Protein AF-A0A5P9GSJ2-F1 (afdb_monomer)

Sequence (266 aa):
MTASERFFAILQRVTLVLFLITPLALLWWIGQSIAGNFARQALIEEKDFGSLREKLDEDFAGKEIRTLSGNVLVYEFSKNQDLDDLNYDQVSDVTLVHSKTGNQRKISGDERKVIWFQTVKSNRPEEPDTADENESVDPPAFAYVARLATRDMYKKGVSDLVVGNLETLAQRQIAEGVPFVDSVGEGPEKGQVALVYWDSPDSARFALVSSDTLEILRTEQVELPAASSFLLDLQLDQTIDRDEAIEKAVQAAARRPKPKPRPDSH

Radius of gyration: 30.36 Å; Cα contacts (8 Å, |Δi|>4): 392; chains: 1; bounding box: 65×84×84 Å

Foldseek 3Di:
DDPVVVVVVVVVVVVVVCVVVVVVVVCVVVVCVVVVVVVVVCCVVPDDPADDDDDDDDQWQQDWAAAPQGIKTKTWRADDDRLVPPDVVRATFIKIAGPVPRDIDTPDDPQKGWSDKDFAFDPDDDDPPDDDVPDPPGGGTFKMKTWIDHPVLVVVQFTWIKIATNNVRDMDTPDGRWNDWDDWYADPDPQKIWTWTANDPQWIKIWIAHRVVRDTPDIDIDDDPDPPCVVVVVVVVVVVVVVVVVVVVVVVVVPDDDDDDDPDDD

Secondary structure (DSSP, 8-state):
--HHHHHHHHHHHHHHHHHHHHHHHHHHHHHHHHHHHHHHHHHHHS--TT--------S-EEEEEEETTEEEEEEE------GGG--GGGPPPEEEEETTT--EEES-BTTBEEEEEEEEE-SSPPP-SS--TT---PPPEEEEEEEEE-HHHHHTT-EEEEEEETTT--EEEEEEEESEEEEEEE-SSTTEEEEEEEEETTEEEEEEEETTT--EEEEEEE-PPP--HHHHHHHHHHHHHHHHHHHHHHHHHHTSPPPPPPPP--

Solvent-accessible surface area (backbone atoms only — not comparable to full-atom values): 15472 Å² total; per-residue (Å²): 136,54,76,66,58,54,48,53,56,48,50,55,51,51,51,52,51,47,64,60,47,52,58,53,53,46,50,50,52,50,49,51,50,49,51,51,47,49,49,51,50,53,50,67,75,74,50,74,93,75,90,81,78,83,88,79,92,71,83,70,46,71,47,76,41,55,28,92,83,44,44,28,38,34,40,43,52,54,66,93,65,57,82,93,65,64,46,72,92,53,54,21,56,39,33,40,31,31,67,80,78,68,50,71,38,65,77,39,54,94,81,23,30,44,81,43,78,47,75,30,42,48,90,61,80,72,78,76,92,62,95,58,100,82,65,85,73,74,49,41,29,53,28,35,43,36,31,34,24,36,71,69,34,50,78,70,53,22,20,30,35,32,40,29,17,58,79,80,58,47,72,37,78,77,47,70,59,28,57,45,74,81,48,78,37,58,37,97,51,90,63,25,38,27,35,33,33,24,71,46,101,90,38,39,34,37,38,33,29,33,39,88,79,57,44,76,77,44,75,46,76,51,84,70,78,71,81,54,67,65,60,59,50,54,52,49,52,56,52,53,56,50,53,53,51,50,52,52,50,52,57,57,59,73,68,57,78,79,80,76,79,77,81,82,88,124

Mean predicted aligned error: 18.26 Å

Nearest PDB structures (foldseek):
  2gop-assembly1_B  TM=6.147E-01  e=3.525E-05  Pyrococcus furiosus
  6rte-assembly1_A  TM=4.856E-01  e=6.967E-03  Pseudomonas aeruginosa
  4nlm-assembly1_A  TM=6.240E-01  e=2.014E-01  Listeria monocytogenes EGD-e
  7ona-assembly1_A  TM=3.875E-01  e=2.379E-02  synthetic construct
  7cqy-assembly1_A  TM=3.175E-01  e=4.516E-02  Acidithiobacillus ferrooxidans

Structure (mmCIF, N/CA/C/O backbone):
data_AF-A0A5P9GSJ2-F1
#
_entry.id   AF-A0A5P9GSJ2-F1
#
loop_
_atom_site.group_PDB
_atom_site.id
_atom_site.type_symbol
_atom_site.label_atom_id
_atom_site.label_alt_id
_atom_site.label_comp_id
_atom_site.label_asym_id
_atom_site.label_entity_id
_atom_site.label_seq_id
_atom_site.pdbx_PDB_ins_code
_atom_site.Cartn_x
_atom_site.Cartn_y
_atom_site.Cartn_z
_atom_site.occupancy
_atom_site.B_iso_or_equiv
_atom_site.auth_seq_id
_atom_site.auth_comp_id
_atom_site.auth_asym_id
_atom_site.auth_atom_id
_atom_site.pdbx_PDB_model_num
ATOM 1 N N . MET A 1 1 ? 25.464 68.915 -37.738 1.00 53.91 1 MET A N 1
ATOM 2 C CA . MET A 1 1 ? 24.803 67.777 -37.078 1.00 53.91 1 MET A CA 1
ATOM 3 C C . MET A 1 1 ? 24.839 68.015 -35.578 1.00 53.91 1 MET A C 1
ATOM 5 O O . MET A 1 1 ? 25.926 68.007 -35.003 1.00 53.91 1 MET A O 1
ATOM 9 N N . THR A 1 2 ? 23.707 68.369 -34.980 1.00 66.69 2 THR A N 1
ATOM 10 C CA . THR A 1 2 ? 23.614 68.752 -33.558 1.00 66.69 2 THR A CA 1
ATOM 11 C C . THR A 1 2 ? 23.647 67.512 -32.653 1.00 66.69 2 THR A C 1
ATOM 13 O O . THR A 1 2 ? 23.435 66.385 -33.105 1.00 66.69 2 THR A O 1
ATOM 16 N N . ALA A 1 3 ? 23.969 67.684 -31.366 1.00 66.12 3 ALA A N 1
ATOM 17 C CA . ALA A 1 3 ? 24.070 66.569 -30.415 1.00 66.12 3 ALA A CA 1
ATOM 18 C C . ALA A 1 3 ? 22.756 65.766 -30.295 1.00 66.12 3 ALA A C 1
ATOM 20 O O . ALA A 1 3 ? 22.792 64.549 -30.123 1.00 66.12 3 ALA A O 1
ATOM 21 N N . SER A 1 4 ? 21.609 66.429 -30.477 1.00 64.69 4 SER A N 1
ATOM 22 C CA . SER A 1 4 ? 20.285 65.805 -30.514 1.00 64.69 4 SER A CA 1
ATOM 23 C C . SER A 1 4 ? 20.089 64.903 -31.739 1.00 64.69 4 SER A C 1
ATOM 25 O O . SER A 1 4 ? 19.615 63.782 -31.591 1.00 64.69 4 SER A O 1
ATOM 27 N N . GLU A 1 5 ? 20.523 65.313 -32.935 1.00 64.44 5 GLU A N 1
ATOM 28 C CA . GLU A 1 5 ? 20.436 64.487 -34.154 1.00 64.44 5 GLU A CA 1
ATOM 29 C C . GLU A 1 5 ? 21.281 63.211 -34.054 1.00 64.44 5 GLU A C 1
ATOM 31 O O . GLU A 1 5 ? 20.873 62.146 -34.519 1.00 64.44 5 GLU A O 1
ATOM 36 N N . ARG A 1 6 ? 22.447 63.291 -33.400 1.00 68.25 6 ARG A N 1
ATOM 37 C CA . ARG A 1 6 ? 23.290 62.116 -33.133 1.00 68.25 6 ARG A CA 1
ATOM 38 C C . ARG A 1 6 ? 22.638 61.166 -32.129 1.00 68.25 6 ARG A C 1
ATOM 40 O O . ARG A 1 6 ? 22.717 59.956 -32.318 1.00 68.25 6 ARG A O 1
ATOM 47 N N . PHE A 1 7 ? 21.969 61.698 -31.107 1.00 72.62 7 PHE A N 1
ATOM 48 C CA . PHE A 1 7 ? 21.238 60.900 -30.123 1.00 72.62 7 PHE A CA 1
ATOM 49 C C . PHE A 1 7 ? 20.069 60.139 -30.761 1.00 72.62 7 PHE A C 1
ATOM 51 O O . PHE A 1 7 ? 19.973 58.927 -30.586 1.00 72.62 7 PHE A O 1
ATOM 58 N N . PHE A 1 8 ? 19.244 60.802 -31.580 1.00 72.75 8 PHE A N 1
ATOM 59 C CA . PHE A 1 8 ? 18.145 60.137 -32.290 1.00 72.75 8 PHE A CA 1
ATOM 60 C C . PHE A 1 8 ? 18.641 59.107 -33.311 1.00 72.75 8 PHE A C 1
ATOM 62 O O . PHE A 1 8 ? 18.072 58.021 -33.401 1.00 72.75 8 PHE A O 1
ATOM 69 N N . ALA A 1 9 ? 19.741 59.386 -34.017 1.00 69.12 9 ALA A N 1
ATOM 70 C CA . ALA A 1 9 ? 20.335 58.430 -34.950 1.00 69.12 9 ALA A CA 1
ATOM 71 C C . ALA A 1 9 ? 20.892 57.175 -34.248 1.00 69.12 9 ALA A C 1
ATOM 73 O O . ALA A 1 9 ? 20.806 56.073 -34.792 1.00 69.12 9 ALA A O 1
ATOM 74 N N . ILE A 1 10 ? 21.452 57.317 -33.042 1.00 75.75 10 ILE A N 1
ATOM 75 C CA . ILE A 1 10 ? 21.918 56.181 -32.232 1.00 75.75 10 ILE A CA 1
ATOM 76 C C . ILE A 1 10 ? 20.725 55.412 -31.661 1.00 75.75 10 ILE A C 1
ATOM 78 O O . ILE A 1 10 ? 20.693 54.188 -31.765 1.00 75.75 10 ILE A O 1
ATOM 82 N N . LEU A 1 11 ? 19.720 56.115 -31.131 1.00 79.06 11 LEU A N 1
ATOM 83 C CA . LEU A 1 11 ? 18.514 55.501 -30.578 1.00 79.06 11 LEU A CA 1
ATOM 84 C C . LEU A 1 11 ? 17.785 54.672 -31.641 1.00 79.06 11 LEU A C 1
ATOM 86 O O . LEU A 1 11 ? 17.476 53.513 -31.401 1.00 79.06 11 LEU A O 1
ATOM 90 N N . GLN A 1 12 ? 17.627 55.208 -32.853 1.00 79.44 12 GLN A N 1
ATOM 91 C CA . GLN A 1 12 ? 16.994 54.500 -33.966 1.00 79.44 12 GLN A CA 1
ATOM 92 C C . GLN A 1 12 ? 17.760 53.229 -34.367 1.00 79.44 12 GLN A C 1
ATOM 94 O O . GLN A 1 12 ? 17.142 52.212 -34.676 1.00 79.44 12 GLN A O 1
ATOM 99 N N . ARG A 1 13 ? 19.101 53.246 -34.320 1.00 77.19 13 ARG A N 1
ATOM 100 C CA . ARG A 1 13 ? 19.927 52.055 -34.587 1.00 77.19 13 ARG A CA 1
ATOM 101 C C . ARG A 1 13 ? 19.791 51.005 -33.488 1.00 77.19 13 ARG A C 1
ATOM 103 O O . ARG A 1 13 ? 19.677 49.827 -33.804 1.00 77.19 13 ARG A O 1
ATOM 110 N N . VAL A 1 14 ? 19.760 51.416 -32.221 1.00 79.75 14 VAL A N 1
ATOM 111 C CA . VAL A 1 14 ? 19.564 50.500 -31.085 1.00 79.75 14 VAL A CA 1
ATOM 112 C C . VAL A 1 14 ? 18.166 49.886 -31.118 1.00 79.75 14 VAL A C 1
ATOM 114 O O . VAL A 1 14 ? 18.032 48.675 -30.962 1.00 79.75 14 VAL A O 1
ATOM 117 N N . THR A 1 15 ? 17.131 5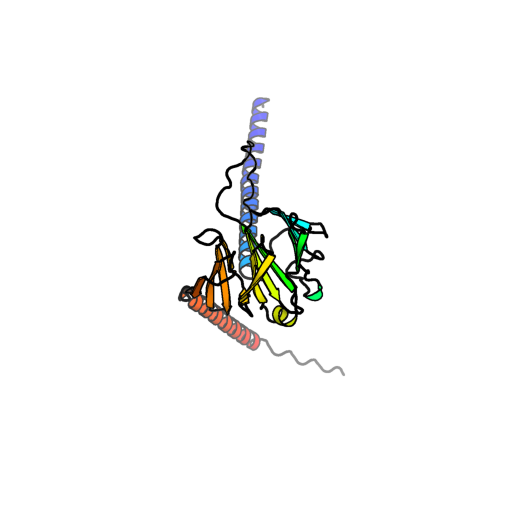0.683 -31.395 1.00 78.44 15 THR A N 1
ATOM 118 C CA . THR A 1 15 ? 15.758 50.183 -31.534 1.00 78.44 15 THR A CA 1
ATOM 119 C C . THR A 1 15 ? 15.643 49.194 -32.689 1.00 78.44 15 THR A C 1
ATOM 121 O O . THR A 1 15 ? 15.015 48.158 -32.519 1.00 78.44 15 THR A O 1
ATOM 124 N N . LEU A 1 16 ? 16.294 49.454 -33.828 1.00 78.38 16 LEU A N 1
ATOM 125 C CA . LEU A 1 16 ? 16.294 48.537 -34.971 1.00 78.38 16 LEU A CA 1
ATOM 126 C C . LEU A 1 16 ? 17.003 47.210 -34.654 1.00 78.38 16 LEU A C 1
ATOM 128 O O . LEU A 1 16 ? 16.514 46.148 -35.028 1.00 78.38 16 LEU A O 1
ATOM 132 N N . VAL A 1 17 ? 18.119 47.258 -33.921 1.00 80.25 17 VAL A N 1
ATOM 133 C CA . VAL A 1 17 ? 18.834 46.056 -33.463 1.00 80.25 17 VAL A CA 1
ATOM 134 C C . VAL A 1 17 ? 17.984 45.255 -32.474 1.00 80.25 17 VAL A C 1
ATOM 136 O O . VAL A 1 17 ? 17.868 44.042 -32.623 1.00 80.25 17 VAL A O 1
ATOM 139 N N . LEU A 1 18 ? 17.329 45.914 -31.514 1.00 77.75 18 LEU A N 1
ATOM 140 C CA . LEU A 1 18 ? 16.410 45.247 -30.589 1.00 77.75 18 LEU A CA 1
ATOM 141 C C . LEU A 1 18 ? 15.241 44.603 -31.339 1.00 77.75 18 LEU A C 1
ATOM 143 O O . LEU A 1 18 ? 14.960 43.433 -31.113 1.00 77.75 18 LEU A O 1
ATOM 147 N N . PHE A 1 19 ? 14.641 45.309 -32.301 1.00 79.50 19 PHE A N 1
ATOM 148 C CA . PHE A 1 19 ? 13.530 44.791 -33.105 1.00 79.50 19 PHE A CA 1
ATOM 149 C C . PHE A 1 19 ? 13.907 43.563 -33.946 1.00 79.50 19 PHE A C 1
ATOM 151 O O . PHE A 1 19 ? 13.039 42.756 -34.259 1.00 79.50 19 PHE A O 1
ATOM 158 N N . LEU A 1 20 ? 15.186 43.404 -34.304 1.00 77.00 20 LEU A N 1
ATOM 159 C CA . LEU A 1 20 ? 15.697 42.223 -35.006 1.00 77.00 20 LEU A CA 1
ATOM 160 C C . LEU A 1 20 ? 16.014 41.059 -34.056 1.00 77.00 20 LEU A C 1
ATOM 162 O O . LEU A 1 20 ? 15.823 39.901 -34.423 1.00 77.00 20 LEU A O 1
ATOM 166 N N . ILE A 1 21 ? 16.469 41.344 -32.833 1.00 80.94 21 ILE A N 1
ATOM 167 C CA . ILE A 1 21 ? 16.829 40.314 -31.846 1.00 80.94 21 ILE A CA 1
ATOM 168 C C . ILE A 1 21 ? 15.585 39.755 -31.144 1.00 80.94 21 ILE A C 1
ATOM 170 O O . ILE A 1 21 ? 15.524 38.555 -30.885 1.00 80.94 21 ILE A O 1
ATOM 174 N N . THR A 1 22 ? 14.570 40.582 -30.872 1.00 78.81 22 THR A N 1
ATOM 175 C CA . THR A 1 22 ? 13.325 40.155 -30.212 1.00 78.81 22 THR A CA 1
ATOM 176 C C . THR A 1 22 ? 12.620 38.985 -30.916 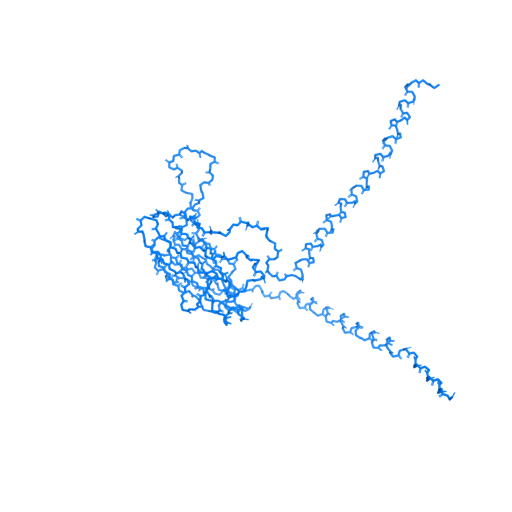1.00 78.81 22 THR A C 1
ATOM 178 O O . THR A 1 22 ? 12.314 38.013 -30.228 1.00 78.81 22 THR A O 1
ATOM 181 N N . PRO A 1 23 ? 12.384 38.984 -32.245 1.00 76.31 23 PRO A N 1
ATOM 182 C CA . PRO A 1 23 ? 11.755 37.847 -32.914 1.00 76.31 23 PRO A CA 1
ATOM 183 C C . PRO A 1 23 ? 12.657 36.610 -32.935 1.00 76.31 23 PRO A C 1
ATOM 185 O O . PRO A 1 23 ? 12.145 35.500 -32.864 1.00 76.31 23 PRO A O 1
ATOM 188 N N . LEU A 1 24 ? 13.985 36.775 -32.967 1.00 79.38 24 LEU A N 1
ATOM 189 C CA . LEU A 1 24 ? 14.927 35.654 -32.873 1.00 79.38 24 LEU A CA 1
ATOM 190 C C . LEU A 1 24 ? 14.883 34.995 -31.488 1.00 79.38 24 LEU A C 1
ATOM 192 O O . LEU A 1 24 ? 14.849 33.772 -31.387 1.00 79.38 24 LEU A O 1
ATOM 196 N N . ALA A 1 25 ? 14.834 35.802 -30.427 1.00 77.19 25 ALA A N 1
ATOM 197 C CA . ALA A 1 25 ? 14.673 35.323 -29.058 1.00 77.19 25 ALA A CA 1
ATOM 198 C C . ALA A 1 25 ? 13.297 34.672 -28.848 1.00 77.19 25 ALA A C 1
ATOM 200 O O . ALA A 1 25 ? 13.203 33.640 -28.188 1.00 77.19 25 ALA A O 1
ATOM 201 N N . LEU A 1 26 ? 12.242 35.225 -29.457 1.00 80.12 26 LEU A N 1
ATOM 202 C CA . LEU A 1 26 ? 10.902 34.642 -29.423 1.00 80.12 26 LEU A CA 1
ATOM 203 C C . LEU A 1 26 ? 10.858 33.297 -30.162 1.00 80.12 26 LEU A C 1
ATOM 205 O O . LEU A 1 26 ? 10.304 32.338 -29.639 1.00 80.12 26 LEU A O 1
ATOM 209 N N . LEU A 1 27 ? 11.482 33.194 -31.340 1.00 79.62 27 LEU A N 1
ATOM 210 C CA . LEU A 1 27 ? 11.594 31.943 -32.097 1.00 79.62 27 LEU A CA 1
ATOM 211 C C . LEU A 1 27 ? 12.439 30.900 -31.365 1.00 79.62 27 LEU A C 1
ATOM 213 O O . LEU A 1 27 ? 12.084 29.726 -31.382 1.00 79.62 27 LEU A O 1
ATOM 217 N N . TRP A 1 28 ? 13.513 31.310 -30.686 1.00 79.12 28 TRP A N 1
ATOM 218 C CA . TRP A 1 28 ? 14.279 30.423 -29.810 1.00 79.12 28 TRP A CA 1
ATOM 219 C C . TRP A 1 28 ? 13.404 29.921 -28.658 1.00 79.12 28 TRP A C 1
ATOM 221 O O . TRP A 1 28 ? 13.354 28.719 -28.408 1.00 79.12 28 TRP A O 1
ATOM 231 N N . TRP A 1 29 ? 12.685 30.813 -27.971 1.00 74.81 29 TRP A N 1
ATOM 232 C CA . TRP A 1 29 ? 11.829 30.455 -26.838 1.00 74.81 29 TRP A CA 1
ATOM 233 C C . TRP A 1 29 ? 10.679 29.527 -27.253 1.00 74.81 29 TRP A C 1
ATOM 235 O O . TRP A 1 29 ? 10.456 28.496 -26.621 1.00 74.81 29 TRP A O 1
ATOM 245 N N . ILE A 1 30 ? 10.016 29.829 -28.372 1.00 71.44 30 ILE A N 1
ATOM 246 C CA . ILE A 1 30 ? 8.989 28.970 -28.973 1.00 71.44 30 ILE A CA 1
ATOM 247 C C . ILE A 1 30 ? 9.609 27.639 -29.416 1.00 71.44 30 ILE A C 1
ATOM 249 O O . ILE A 1 30 ? 9.041 26.591 -29.137 1.00 71.44 30 ILE A O 1
ATOM 253 N N . GLY A 1 31 ? 10.794 27.651 -30.029 1.00 68.81 31 GLY A N 1
ATOM 254 C CA . GLY A 1 31 ? 11.523 26.447 -30.426 1.00 68.81 31 GLY A CA 1
ATOM 255 C C . GLY A 1 31 ? 11.882 25.547 -29.243 1.00 68.81 31 GLY A C 1
ATOM 256 O O . GLY A 1 31 ? 11.715 24.337 -29.338 1.00 68.81 31 GLY A O 1
ATOM 257 N N . GLN A 1 32 ? 12.292 26.112 -28.103 1.00 66.19 32 GLN A N 1
ATOM 258 C CA . GLN A 1 32 ? 12.525 25.343 -26.877 1.00 66.19 32 GLN A CA 1
ATOM 259 C C . GLN A 1 32 ? 11.235 24.864 -26.215 1.00 66.19 32 GLN A C 1
ATOM 261 O O . GLN A 1 32 ? 11.217 23.768 -25.665 1.00 66.19 32 GLN A O 1
ATOM 266 N N . SER A 1 33 ? 10.147 25.629 -26.292 1.00 58.91 33 SER A N 1
ATOM 267 C CA . SER A 1 33 ? 8.847 25.197 -25.773 1.00 58.91 33 SER A CA 1
ATOM 268 C C . SER A 1 33 ? 8.251 24.067 -26.620 1.00 58.91 33 SER A C 1
ATOM 270 O O . SER A 1 33 ? 7.770 23.075 -26.080 1.00 58.91 33 SER A O 1
ATOM 272 N N . ILE A 1 34 ? 8.374 24.155 -27.946 1.00 56.28 34 ILE A N 1
ATOM 273 C CA . ILE A 1 34 ? 7.954 23.123 -28.896 1.00 56.28 34 ILE A CA 1
ATOM 274 C C . ILE A 1 34 ? 8.857 21.891 -28.777 1.00 56.28 34 ILE A C 1
ATOM 276 O O . ILE A 1 34 ? 8.337 20.796 -28.627 1.00 56.28 34 ILE A O 1
ATOM 280 N N . ALA A 1 35 ? 10.185 22.036 -28.743 1.00 54.75 35 ALA A N 1
ATOM 281 C CA . ALA A 1 35 ? 11.098 20.912 -28.515 1.00 54.75 35 ALA A CA 1
ATOM 282 C C . ALA A 1 35 ? 10.918 20.287 -27.123 1.00 54.75 35 ALA A C 1
ATOM 284 O O . ALA A 1 35 ? 11.029 19.077 -26.990 1.00 54.75 35 ALA A O 1
ATOM 285 N N . GLY A 1 36 ? 10.587 21.074 -26.096 1.00 49.75 36 GLY A N 1
ATOM 286 C CA . GLY A 1 36 ? 10.241 20.577 -24.764 1.00 49.75 36 GLY A CA 1
ATOM 287 C C . GLY A 1 36 ? 8.908 19.829 -24.737 1.00 49.75 36 GLY A C 1
ATOM 288 O O . GLY A 1 36 ? 8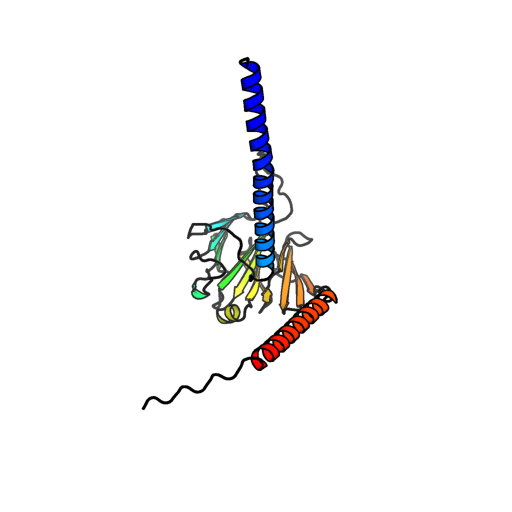.795 18.821 -24.049 1.00 49.75 36 GLY A O 1
ATOM 289 N N . ASN A 1 37 ? 7.921 20.267 -25.520 1.00 45.25 37 ASN A N 1
ATOM 290 C CA . ASN A 1 37 ? 6.623 19.601 -25.638 1.00 45.25 37 ASN A CA 1
ATOM 291 C C . ASN A 1 37 ? 6.670 18.364 -26.547 1.00 45.25 37 ASN A C 1
ATOM 293 O O . ASN A 1 37 ? 6.031 17.376 -26.214 1.00 45.25 37 ASN A O 1
ATOM 297 N N . PHE A 1 38 ? 7.474 18.363 -27.615 1.00 48.59 38 PHE A N 1
ATOM 298 C CA . PHE A 1 38 ? 7.750 17.176 -28.432 1.00 48.59 38 PHE A CA 1
ATOM 299 C C . PHE A 1 38 ? 8.677 16.194 -27.720 1.00 48.59 38 PHE A C 1
ATOM 301 O O . PHE A 1 38 ? 8.465 14.997 -27.832 1.00 48.59 38 PHE A O 1
ATOM 308 N N . ALA A 1 39 ? 9.648 16.658 -26.926 1.00 45.00 39 ALA A N 1
ATOM 309 C CA . ALA A 1 39 ? 10.389 15.785 -26.023 1.00 45.00 39 ALA A CA 1
ATOM 310 C C . ALA A 1 39 ? 9.444 15.177 -24.985 1.00 45.00 39 ALA A C 1
ATOM 312 O O . ALA A 1 39 ? 9.533 13.985 -24.750 1.00 45.00 39 ALA A O 1
ATOM 313 N N . ARG A 1 40 ? 8.497 15.947 -24.422 1.00 39.72 40 ARG A N 1
ATOM 314 C CA . ARG A 1 40 ? 7.453 15.426 -23.520 1.00 39.72 40 ARG A CA 1
ATOM 315 C C . ARG A 1 40 ? 6.484 14.465 -24.214 1.00 39.72 40 ARG A C 1
ATOM 317 O O . ARG A 1 40 ? 6.131 13.478 -23.595 1.00 39.72 40 ARG A O 1
ATOM 324 N N . GLN A 1 41 ? 6.089 14.703 -25.464 1.00 36.28 41 GLN A N 1
ATOM 325 C CA . GLN A 1 41 ? 5.210 13.798 -26.220 1.00 36.28 41 GLN A CA 1
ATOM 326 C C . GLN A 1 41 ? 5.936 12.528 -26.685 1.00 36.28 41 GLN A C 1
ATOM 328 O O . GLN A 1 41 ? 5.394 11.446 -26.515 1.00 36.28 41 GLN A O 1
ATOM 333 N N . ALA A 1 42 ? 7.193 12.616 -27.127 1.00 37.12 42 ALA A N 1
ATOM 334 C CA . ALA A 1 42 ? 8.035 11.445 -27.392 1.00 37.12 42 ALA A CA 1
ATOM 335 C C . ALA A 1 42 ? 8.425 10.692 -26.098 1.00 37.12 42 ALA A C 1
ATOM 337 O O . ALA A 1 42 ? 8.611 9.482 -26.118 1.00 37.12 42 ALA A O 1
ATOM 338 N N . LEU A 1 43 ? 8.489 11.380 -24.948 1.00 39.47 43 LEU A N 1
ATOM 339 C CA . LEU A 1 43 ? 8.572 10.769 -23.611 1.00 39.47 43 LEU A CA 1
ATOM 340 C C . LEU A 1 43 ? 7.271 10.057 -23.196 1.00 39.47 43 LEU A C 1
ATOM 342 O O . LEU A 1 43 ? 7.327 9.239 -22.291 1.00 39.47 43 LEU A O 1
ATOM 346 N N . ILE A 1 44 ? 6.122 10.378 -23.798 1.00 39.78 44 ILE A N 1
ATOM 347 C CA . ILE A 1 44 ? 4.827 9.742 -23.498 1.00 39.78 44 ILE A CA 1
ATOM 348 C C . ILE A 1 44 ? 4.578 8.535 -24.420 1.00 39.78 44 ILE A C 1
ATOM 350 O O . ILE A 1 44 ? 3.868 7.617 -24.026 1.00 39.78 44 ILE A O 1
ATOM 354 N N . GLU A 1 45 ? 5.181 8.504 -25.613 1.00 38.28 45 GLU A N 1
ATOM 355 C CA . GLU A 1 45 ? 4.989 7.428 -26.600 1.00 38.28 45 GLU A CA 1
ATOM 356 C C . GLU A 1 45 ? 6.065 6.322 -26.562 1.00 38.28 45 GLU A C 1
ATOM 358 O O . GLU A 1 45 ? 5.823 5.236 -27.079 1.00 38.28 45 GLU A O 1
ATOM 363 N N . GLU A 1 46 ? 7.227 6.547 -25.929 1.00 35.72 46 GLU A N 1
ATOM 364 C CA . GLU A 1 46 ? 8.343 5.577 -25.940 1.00 35.72 46 GLU A CA 1
ATOM 365 C C . GLU A 1 46 ? 9.038 5.364 -24.577 1.00 35.72 46 GLU A C 1
ATOM 367 O O . GLU A 1 46 ? 10.172 4.887 -24.526 1.00 35.72 46 GLU A O 1
ATOM 372 N N . LYS A 1 47 ? 8.403 5.705 -23.444 1.00 33.53 47 LYS A N 1
ATOM 373 C CA . LYS A 1 47 ? 8.989 5.436 -22.118 1.00 33.53 47 LYS A CA 1
ATOM 374 C C . LYS A 1 47 ? 8.032 4.736 -21.171 1.00 33.53 47 LYS A C 1
ATOM 376 O O . LYS A 1 47 ? 6.953 5.235 -20.861 1.00 33.53 47 LYS A O 1
ATOM 381 N N . ASP A 1 48 ? 8.504 3.586 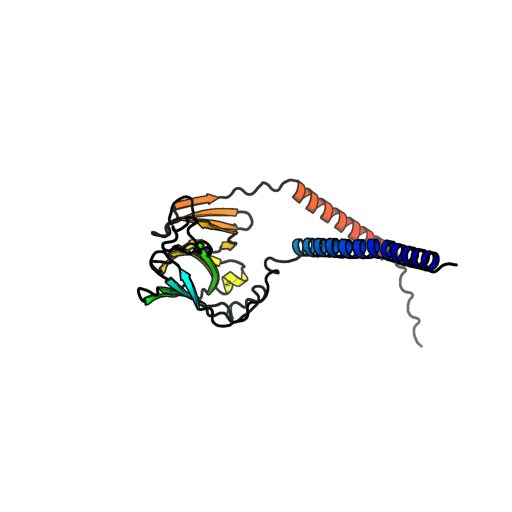-20.702 1.00 36.56 48 ASP A N 1
ATOM 382 C CA . ASP A 1 48 ? 7.938 2.822 -19.606 1.00 36.56 48 ASP A CA 1
ATOM 383 C C . ASP A 1 48 ? 7.674 3.705 -18.376 1.00 36.56 48 ASP A C 1
ATOM 385 O O . ASP A 1 48 ? 8.369 4.684 -18.082 1.00 36.56 48 ASP A O 1
ATOM 389 N N . PHE A 1 49 ? 6.608 3.334 -17.678 1.00 30.20 49 PHE A N 1
ATOM 390 C CA . PHE A 1 49 ? 6.103 3.911 -16.438 1.00 30.20 49 PHE A CA 1
ATOM 391 C C . PHE A 1 49 ? 7.242 4.232 -15.439 1.00 30.20 49 PHE A C 1
ATOM 393 O O . PHE A 1 49 ? 7.847 3.309 -14.910 1.00 30.20 49 PHE A O 1
ATOM 400 N N . GLY A 1 50 ? 7.500 5.515 -15.123 1.00 39.06 50 GLY A N 1
ATOM 401 C CA . GLY A 1 50 ? 8.343 5.889 -13.965 1.00 39.06 50 GLY A CA 1
ATOM 402 C C . GLY A 1 50 ? 9.353 7.035 -14.126 1.00 39.06 50 GLY A C 1
ATOM 403 O O . GLY A 1 50 ? 9.793 7.594 -13.124 1.00 39.06 50 GLY A O 1
ATOM 404 N N . SER A 1 51 ? 9.684 7.475 -15.342 1.00 31.28 51 SER A N 1
ATOM 405 C CA . SER A 1 51 ? 10.928 8.237 -15.582 1.00 31.28 51 SER A CA 1
ATOM 406 C C . SER A 1 51 ? 10.968 9.731 -15.179 1.00 31.28 51 SER A C 1
ATOM 408 O O . SER A 1 51 ? 11.761 10.489 -15.745 1.00 31.28 51 SER A O 1
ATOM 410 N N . LEU A 1 52 ? 10.122 10.224 -14.270 1.00 33.91 52 LEU A N 1
ATOM 411 C CA . LEU A 1 52 ? 10.171 11.627 -13.825 1.00 33.91 52 LEU A CA 1
ATOM 412 C C . LEU A 1 52 ? 9.896 11.757 -12.323 1.00 33.91 52 LEU A C 1
ATOM 414 O O . LEU A 1 52 ? 8.763 12.033 -11.929 1.00 33.91 52 LEU A O 1
ATOM 418 N N . ARG A 1 53 ? 10.946 11.658 -11.493 1.00 37.53 53 ARG A N 1
ATOM 419 C CA . ARG A 1 53 ? 11.059 12.434 -10.244 1.00 37.53 53 ARG A CA 1
ATOM 420 C C . ARG A 1 53 ? 12.492 12.475 -9.705 1.00 37.53 53 ARG A C 1
ATOM 422 O O . ARG A 1 53 ? 13.188 11.472 -9.670 1.00 37.53 53 ARG A O 1
ATOM 429 N N . GLU A 1 54 ? 12.908 13.690 -9.355 1.00 31.55 54 GLU A N 1
ATOM 430 C CA . GLU A 1 54 ? 14.231 14.063 -8.854 1.00 31.55 54 GLU A CA 1
ATOM 431 C C . GLU A 1 54 ? 14.603 13.381 -7.530 1.00 31.55 54 GLU A C 1
ATOM 433 O O . GLU A 1 54 ? 13.762 13.135 -6.667 1.00 31.55 54 GLU A O 1
ATOM 438 N N . LYS A 1 55 ? 15.911 13.138 -7.411 1.00 31.19 55 LYS A N 1
ATOM 439 C CA . LYS A 1 55 ? 16.661 12.532 -6.307 1.00 31.19 55 LYS A CA 1
ATOM 440 C C . LYS A 1 55 ? 16.305 13.111 -4.932 1.00 31.19 55 LYS A C 1
ATOM 442 O O . LYS A 1 55 ? 16.356 14.325 -4.747 1.00 31.19 55 LYS A O 1
ATOM 447 N N . LEU A 1 56 ? 16.088 12.233 -3.953 1.00 32.97 56 LEU A N 1
ATOM 448 C CA . LEU A 1 56 ? 16.243 12.548 -2.533 1.00 32.97 56 LEU A CA 1
ATOM 449 C C . LEU A 1 56 ? 17.449 11.772 -1.987 1.00 32.97 56 LEU A C 1
ATOM 451 O O . LEU A 1 56 ? 17.447 10.545 -1.977 1.00 32.97 56 LEU A O 1
ATOM 455 N N . ASP A 1 57 ? 18.476 12.517 -1.577 1.00 30.72 57 ASP A N 1
ATOM 456 C CA . ASP A 1 57 ? 19.583 12.043 -0.744 1.00 30.72 57 ASP A CA 1
ATOM 457 C C . ASP A 1 57 ? 19.059 11.855 0.688 1.00 30.72 57 ASP A C 1
ATOM 459 O O . ASP A 1 57 ? 18.671 12.841 1.308 1.00 30.72 57 ASP A O 1
ATOM 463 N N . GLU A 1 58 ? 19.012 10.616 1.188 1.00 32.59 58 GLU A N 1
ATOM 464 C CA . GLU A 1 58 ? 19.497 10.201 2.523 1.00 32.59 58 GLU A CA 1
ATOM 465 C C . GLU A 1 58 ? 19.041 8.760 2.842 1.00 32.59 58 GLU A C 1
ATOM 467 O O . GLU A 1 58 ? 17.862 8.472 3.048 1.00 32.59 58 GLU A O 1
ATOM 472 N N . ASP A 1 59 ? 20.008 7.835 2.907 1.00 38.50 59 ASP A N 1
ATOM 473 C CA . ASP A 1 59 ? 19.821 6.501 3.488 1.00 38.50 59 ASP A CA 1
ATOM 474 C C . ASP A 1 59 ? 19.564 6.669 5.001 1.00 38.50 59 ASP A C 1
ATOM 476 O O . ASP A 1 59 ? 20.525 6.831 5.739 1.00 38.50 59 ASP A O 1
ATOM 480 N N . PHE A 1 60 ? 18.295 6.710 5.439 1.00 38.28 60 PHE A N 1
ATOM 481 C CA . PHE A 1 60 ? 17.725 6.299 6.749 1.00 38.28 60 PHE A CA 1
ATOM 482 C C . PHE A 1 60 ? 16.283 6.847 6.857 1.00 38.28 60 PHE A C 1
ATOM 484 O O . PHE A 1 60 ? 16.022 7.838 7.539 1.00 38.28 60 PHE A O 1
ATOM 491 N N . ALA A 1 61 ? 15.307 6.217 6.197 1.00 49.22 61 ALA A N 1
ATOM 492 C CA . ALA A 1 61 ? 13.925 6.703 6.224 1.00 49.22 61 ALA A CA 1
ATOM 493 C C . ALA A 1 61 ? 13.155 6.152 7.440 1.00 49.22 61 ALA A C 1
ATOM 495 O O . ALA A 1 61 ? 12.489 5.119 7.375 1.00 49.22 61 ALA A O 1
ATOM 496 N N . GLY A 1 62 ? 13.279 6.858 8.567 1.00 54.25 62 GLY A N 1
ATOM 497 C CA . GLY A 1 62 ? 12.359 6.809 9.704 1.00 54.25 62 GLY A CA 1
ATOM 498 C C . GLY A 1 62 ? 11.247 7.839 9.502 1.00 54.25 62 GLY A C 1
ATOM 499 O O . GLY A 1 62 ? 11.350 8.951 10.013 1.00 54.25 62 GLY A O 1
ATOM 500 N N . LYS A 1 63 ? 10.219 7.519 8.710 1.00 71.00 63 LYS A N 1
ATOM 501 C CA . LYS A 1 63 ? 9.129 8.460 8.414 1.00 71.00 63 LYS A CA 1
ATOM 502 C C . LYS A 1 63 ? 8.075 8.407 9.510 1.00 71.00 63 LYS A C 1
ATOM 504 O O . LYS A 1 63 ? 7.509 7.353 9.788 1.00 71.00 63 LYS A O 1
ATOM 509 N N . GLU A 1 64 ? 7.774 9.553 10.102 1.00 76.31 64 GLU A N 1
ATOM 510 C CA . GLU A 1 64 ? 6.677 9.677 11.052 1.00 76.31 64 GLU A CA 1
ATOM 511 C C . GLU A 1 64 ? 5.348 9.866 10.310 1.00 76.31 64 GLU A C 1
ATOM 513 O O . GLU A 1 64 ? 5.197 10.757 9.473 1.00 76.31 64 GLU A O 1
ATOM 518 N N . ILE A 1 65 ? 4.377 9.004 10.602 1.00 79.56 65 ILE A N 1
ATOM 519 C CA . ILE A 1 65 ? 3.000 9.120 10.133 1.00 79.56 65 ILE A CA 1
ATOM 520 C C . ILE A 1 65 ? 2.129 9.517 11.318 1.00 79.56 65 ILE A C 1
ATOM 522 O O . ILE A 1 65 ? 1.980 8.755 12.273 1.00 79.56 65 ILE A O 1
ATOM 526 N N . ARG A 1 66 ? 1.494 10.684 11.230 1.00 82.19 66 ARG A N 1
ATOM 527 C CA . ARG A 1 66 ? 0.456 11.089 12.178 1.00 82.19 66 ARG A CA 1
ATOM 528 C C . ARG A 1 66 ? -0.804 10.250 11.957 1.00 82.19 66 ARG A C 1
ATOM 530 O O . ARG A 1 66 ? -1.315 10.195 10.839 1.00 82.19 66 ARG A O 1
ATOM 537 N N . THR A 1 67 ? -1.312 9.631 13.019 1.00 84.50 67 THR A N 1
ATOM 538 C CA . THR A 1 67 ? -2.608 8.926 13.039 1.00 84.50 67 THR A CA 1
ATOM 539 C C . THR A 1 67 ? -3.484 9.483 14.161 1.00 84.50 67 THR A C 1
ATOM 541 O O . THR A 1 67 ? -2.985 10.203 15.028 1.00 84.50 67 THR A O 1
ATOM 544 N N . LEU A 1 68 ? -4.772 9.128 14.190 1.00 77.75 68 LEU A N 1
ATOM 545 C CA . LEU A 1 68 ? -5.695 9.559 15.253 1.00 77.75 68 LEU A CA 1
ATOM 546 C C . LEU A 1 68 ? -5.290 9.030 16.642 1.00 77.75 68 LEU A C 1
ATOM 548 O O . LEU A 1 68 ? -5.542 9.677 17.657 1.00 77.75 68 LEU A O 1
ATOM 552 N N . SER A 1 69 ? -4.642 7.864 16.694 1.00 77.19 69 SER A N 1
ATOM 553 C CA . SER A 1 69 ? -4.257 7.183 17.940 1.00 77.19 69 SER A CA 1
ATOM 554 C C . SER A 1 69 ? -2.823 7.497 18.404 1.00 77.19 69 SER A C 1
ATOM 556 O O . SER A 1 69 ? -2.392 7.046 19.476 1.00 77.19 69 SER A O 1
ATOM 558 N N . GLY A 1 70 ? -2.092 8.308 17.636 1.00 76.88 70 GLY A N 1
ATOM 559 C CA . GLY A 1 70 ? -0.701 8.687 17.874 1.00 76.88 70 GLY A CA 1
ATOM 560 C C . GLY A 1 70 ? 0.185 8.432 16.657 1.00 76.88 70 GLY A C 1
ATOM 561 O O . GLY A 1 70 ? -0.268 7.968 15.615 1.00 76.88 70 GLY A O 1
ATOM 562 N N . ASN A 1 71 ? 1.471 8.739 16.766 1.00 82.06 71 ASN A N 1
ATOM 563 C CA . ASN A 1 71 ? 2.356 8.652 15.611 1.00 82.06 71 ASN A CA 1
ATOM 564 C C . ASN A 1 71 ? 2.820 7.208 15.368 1.00 82.06 71 ASN A C 1
ATOM 566 O O . ASN A 1 71 ? 3.149 6.478 16.310 1.00 82.06 71 ASN A O 1
ATOM 570 N N . VAL A 1 72 ? 2.865 6.800 14.106 1.00 80.31 72 VAL A N 1
ATOM 571 C CA . VAL A 1 72 ? 3.445 5.533 13.658 1.00 80.31 72 VAL A CA 1
ATOM 572 C C . VAL A 1 72 ? 4.741 5.840 12.932 1.00 80.31 72 VAL A C 1
ATOM 574 O O . VAL A 1 72 ? 4.759 6.609 11.977 1.00 80.31 72 VAL A O 1
ATOM 577 N N . LEU A 1 73 ? 5.829 5.235 13.387 1.00 81.19 73 LEU A N 1
ATOM 578 C CA . LEU A 1 73 ? 7.135 5.342 12.759 1.00 81.19 73 LEU A CA 1
ATOM 579 C C . LEU A 1 73 ? 7.263 4.237 11.713 1.00 81.19 73 LEU A C 1
ATOM 581 O O . LEU A 1 73 ? 7.095 3.057 12.027 1.00 81.19 73 LEU A O 1
ATOM 585 N N . VAL A 1 74 ? 7.549 4.621 10.475 1.00 79.25 74 VAL A N 1
ATOM 586 C CA . VAL A 1 74 ? 7.896 3.704 9.391 1.00 79.25 74 VAL A CA 1
ATOM 587 C C . VAL A 1 74 ? 9.403 3.652 9.295 1.00 79.25 74 VAL A C 1
ATOM 589 O O . VAL A 1 74 ? 10.034 4.668 9.026 1.00 79.25 74 VAL A O 1
ATOM 592 N N . TYR A 1 75 ? 9.969 2.472 9.499 1.00 72.94 75 TYR A N 1
ATOM 593 C CA . TYR A 1 75 ? 11.370 2.202 9.228 1.00 72.94 75 TYR A CA 1
ATOM 594 C C . TYR A 1 75 ? 11.470 1.459 7.903 1.00 72.94 75 TYR A C 1
ATOM 596 O O . TYR A 1 75 ? 11.058 0.298 7.808 1.00 72.94 75 TYR A O 1
ATOM 604 N N . GLU A 1 76 ? 12.010 2.134 6.892 1.00 69.25 76 GLU A N 1
ATOM 605 C CA . GLU A 1 76 ? 12.308 1.550 5.586 1.00 69.25 76 GLU A CA 1
ATOM 606 C C . GLU A 1 76 ? 13.819 1.346 5.455 1.00 69.25 76 GLU A C 1
ATOM 608 O O . GLU A 1 76 ? 14.608 2.281 5.594 1.00 69.25 76 GLU A O 1
ATOM 613 N N . PHE A 1 77 ? 14.244 0.114 5.176 1.00 52.78 77 PHE A N 1
ATOM 614 C CA . PHE A 1 77 ? 15.634 -0.172 4.813 1.00 52.78 77 PHE A CA 1
ATOM 615 C C . PHE A 1 77 ? 15.817 -0.092 3.298 1.00 52.78 77 PHE A C 1
ATOM 617 O O . PHE A 1 77 ? 15.889 -1.121 2.629 1.00 52.78 77 PHE A O 1
ATOM 624 N N . SER A 1 78 ? 15.845 1.111 2.730 1.00 48.59 78 SER A N 1
ATOM 625 C CA . SER A 1 78 ? 16.173 1.300 1.310 1.00 48.59 78 SER A CA 1
ATOM 626 C C . SER A 1 78 ? 17.653 1.607 1.148 1.00 48.59 78 SER A C 1
ATOM 628 O O . SER A 1 78 ? 18.196 2.402 1.907 1.00 48.59 78 SER A O 1
ATOM 630 N N . LYS A 1 79 ? 18.308 0.946 0.189 1.00 43.66 79 LYS A N 1
ATOM 631 C CA . LYS A 1 79 ? 19.513 1.493 -0.434 1.00 43.66 79 LYS A CA 1
ATOM 632 C C . LYS A 1 79 ? 19.022 2.341 -1.596 1.00 43.66 79 LYS A C 1
ATOM 634 O O . LYS A 1 79 ? 18.384 1.789 -2.487 1.00 43.66 79 LYS A O 1
ATOM 639 N N . ASN A 1 80 ? 19.316 3.638 -1.572 1.00 42.25 80 ASN A N 1
ATOM 640 C CA . ASN A 1 80 ? 18.989 4.591 -2.637 1.00 42.25 80 ASN A CA 1
ATOM 641 C C . ASN A 1 80 ? 19.204 4.005 -4.047 1.00 42.25 80 ASN A C 1
ATOM 643 O O . ASN A 1 80 ? 20.347 3.880 -4.492 1.00 42.25 80 ASN A O 1
ATOM 647 N N . GLN A 1 81 ? 18.125 3.663 -4.755 1.00 40.56 81 GLN A N 1
ATOM 648 C CA . GLN A 1 81 ? 18.156 3.312 -6.176 1.00 40.56 81 GLN A CA 1
ATOM 649 C C . GLN A 1 81 ? 16.905 3.835 -6.878 1.00 40.56 81 GLN A C 1
ATOM 651 O O . GLN A 1 81 ? 15.821 3.873 -6.291 1.00 40.56 81 GLN A O 1
ATOM 656 N N . ASP A 1 82 ? 17.079 4.238 -8.136 1.00 41.47 82 ASP A N 1
ATOM 657 C CA . ASP A 1 82 ? 15.972 4.564 -9.026 1.00 41.47 82 ASP A CA 1
ATOM 658 C C . ASP A 1 82 ? 15.013 3.363 -9.108 1.00 41.47 82 ASP A C 1
ATOM 660 O O . ASP A 1 82 ? 15.445 2.209 -9.136 1.00 41.47 82 ASP A O 1
ATOM 664 N N . LEU A 1 83 ? 13.701 3.625 -9.143 1.00 41.78 83 LEU A N 1
ATOM 665 C CA . LEU A 1 83 ? 12.668 2.581 -9.249 1.00 41.78 83 LEU A CA 1
ATOM 666 C C . LEU A 1 83 ? 12.851 1.699 -10.499 1.00 41.78 83 LEU A C 1
ATOM 668 O O . LEU A 1 83 ? 12.463 0.533 -10.481 1.00 41.78 83 LEU A O 1
ATOM 672 N N . ASP A 1 84 ? 13.497 2.234 -11.537 1.00 40.47 84 ASP A N 1
ATOM 673 C CA . ASP A 1 84 ? 13.823 1.531 -12.783 1.00 40.47 84 ASP A CA 1
ATOM 674 C C . ASP A 1 84 ? 14.976 0.516 -12.606 1.00 40.47 84 ASP A C 1
ATOM 676 O O . ASP A 1 84 ? 15.075 -0.456 -13.354 1.00 40.47 84 ASP A O 1
ATOM 680 N N . ASP A 1 85 ? 15.808 0.701 -11.576 1.00 44.88 85 ASP A N 1
ATOM 681 C CA . ASP A 1 85 ? 16.961 -0.138 -11.223 1.00 44.88 85 ASP A CA 1
ATOM 682 C C . ASP A 1 85 ? 16.704 -0.992 -9.974 1.00 44.88 85 ASP A C 1
ATOM 684 O O . ASP A 1 85 ? 17.637 -1.585 -9.424 1.00 44.88 85 ASP A O 1
ATOM 688 N N . LEU A 1 86 ? 15.445 -1.085 -9.521 1.00 50.00 86 LEU A N 1
ATOM 689 C CA . LEU A 1 86 ? 15.069 -1.798 -8.306 1.00 50.00 86 LEU A CA 1
ATOM 690 C C . LEU A 1 86 ? 15.406 -3.290 -8.447 1.00 50.00 86 LEU A C 1
ATOM 692 O O . LEU A 1 86 ? 14.620 -4.130 -8.901 1.00 50.00 86 LEU A O 1
ATOM 696 N N . ASN A 1 87 ? 16.622 -3.648 -8.053 1.00 55.97 87 ASN A N 1
ATOM 697 C CA . ASN A 1 87 ? 17.016 -5.031 -7.946 1.00 55.97 87 ASN A CA 1
ATOM 698 C C . ASN A 1 87 ? 16.226 -5.597 -6.767 1.00 55.97 87 ASN A C 1
ATOM 700 O O . ASN A 1 87 ? 16.353 -5.107 -5.649 1.00 55.97 87 ASN A O 1
ATOM 704 N N . TYR A 1 88 ? 15.411 -6.625 -7.003 1.00 62.47 88 TYR A N 1
ATOM 705 C CA . TYR A 1 88 ? 14.615 -7.293 -5.968 1.00 62.47 88 TYR A CA 1
ATOM 706 C C . TYR A 1 88 ? 15.417 -7.568 -4.676 1.00 62.47 88 TYR A C 1
ATOM 708 O O . TYR A 1 88 ? 14.921 -7.446 -3.552 1.00 62.47 88 TYR A O 1
ATOM 716 N N . ASP A 1 89 ? 16.703 -7.890 -4.831 1.00 64.12 89 ASP A N 1
ATOM 717 C CA . ASP A 1 89 ? 17.617 -8.172 -3.726 1.00 64.12 89 ASP A CA 1
ATOM 718 C C . ASP A 1 89 ? 17.881 -6.932 -2.832 1.00 64.12 89 ASP A C 1
ATOM 720 O O . ASP A 1 89 ? 18.184 -7.091 -1.650 1.00 64.12 89 ASP A O 1
ATOM 724 N N . GLN A 1 90 ? 17.658 -5.718 -3.339 1.00 57.25 90 GLN A N 1
ATOM 725 C CA . GLN A 1 90 ? 17.807 -4.425 -2.656 1.00 57.25 90 GLN A CA 1
ATOM 726 C C . GLN A 1 90 ? 16.493 -3.810 -2.147 1.00 57.25 90 GLN A C 1
ATOM 728 O O . GLN A 1 90 ? 16.538 -2.847 -1.388 1.00 57.25 90 GLN A O 1
ATOM 733 N N . VAL A 1 91 ? 15.337 -4.381 -2.506 1.00 60.97 91 VAL A N 1
ATOM 734 C CA . VAL A 1 91 ? 14.031 -3.936 -1.992 1.00 60.97 91 VAL A CA 1
ATOM 735 C C . VAL A 1 91 ? 13.979 -4.068 -0.469 1.00 60.97 91 VAL A C 1
ATOM 737 O O . VAL A 1 91 ? 14.467 -5.056 0.098 1.00 60.97 91 VAL A O 1
ATOM 740 N N . SER A 1 92 ? 13.387 -3.059 0.164 1.00 63.53 92 SER A N 1
ATOM 741 C CA . SER A 1 92 ? 13.389 -2.834 1.602 1.00 63.53 92 SER A CA 1
ATOM 742 C C . SER A 1 92 ? 12.430 -3.722 2.372 1.00 63.53 92 SER A C 1
ATOM 744 O O . SER A 1 92 ? 11.309 -4.012 1.949 1.00 63.53 92 SER A O 1
ATOM 746 N N . ASP A 1 93 ? 12.854 -4.069 3.582 1.00 73.62 93 ASP A N 1
ATOM 747 C CA . ASP A 1 93 ? 11.928 -4.443 4.635 1.00 73.62 93 ASP A CA 1
ATOM 748 C C . ASP A 1 93 ? 11.318 -3.173 5.234 1.00 73.62 93 ASP A C 1
ATOM 750 O O . ASP A 1 93 ? 12.050 -2.259 5.622 1.00 73.62 93 ASP A O 1
ATOM 754 N N . VAL A 1 94 ? 9.987 -3.133 5.322 1.00 80.69 94 VAL A N 1
ATOM 755 C CA . VAL A 1 94 ? 9.256 -2.041 5.977 1.00 80.69 94 VAL A CA 1
ATOM 756 C C . VAL A 1 94 ? 8.727 -2.537 7.312 1.00 80.69 94 VAL A C 1
ATOM 758 O O . VAL A 1 94 ? 8.001 -3.536 7.379 1.00 80.69 94 VAL A O 1
ATOM 761 N N . THR A 1 95 ? 9.094 -1.833 8.379 1.00 84.25 95 THR A N 1
ATOM 762 C CA . THR A 1 95 ? 8.603 -2.094 9.735 1.00 84.25 95 THR A CA 1
ATOM 763 C C . THR A 1 95 ? 7.864 -0.875 10.259 1.00 84.25 95 THR A C 1
ATOM 765 O O . THR A 1 95 ? 8.399 0.228 10.265 1.00 84.25 95 THR A O 1
ATOM 768 N N . LEU A 1 96 ? 6.638 -1.087 10.722 1.00 86.69 96 LEU A N 1
ATOM 769 C CA . LEU A 1 96 ? 5.818 -0.085 11.387 1.00 86.69 96 LEU A CA 1
ATOM 770 C C . LEU A 1 96 ? 5.974 -0.226 12.897 1.00 86.69 96 LEU A C 1
ATOM 772 O O . LEU A 1 96 ? 5.900 -1.341 13.414 1.00 86.69 96 LEU A O 1
ATOM 776 N N . VAL A 1 97 ? 6.145 0.890 13.600 1.00 83.88 97 VAL A N 1
ATOM 777 C CA . VAL A 1 97 ? 6.210 0.939 15.064 1.00 83.88 97 VAL A CA 1
ATOM 778 C C . VAL A 1 97 ? 5.258 2.011 15.577 1.00 83.88 97 VAL A C 1
ATOM 780 O O . VAL A 1 97 ? 5.393 3.187 15.254 1.00 83.88 97 VAL A O 1
ATOM 783 N N . HIS A 1 98 ? 4.294 1.622 16.403 1.00 81.19 98 HIS A N 1
ATOM 784 C CA . HIS A 1 98 ? 3.359 2.553 17.017 1.00 81.19 98 HIS A CA 1
ATOM 785 C C . HIS A 1 98 ? 4.017 3.211 18.236 1.00 81.19 98 HIS A C 1
ATOM 787 O O . HIS A 1 98 ? 4.239 2.561 19.256 1.00 81.19 98 HIS A O 1
ATOM 793 N N . SER A 1 99 ? 4.283 4.517 18.173 1.00 78.44 99 SER A N 1
ATOM 794 C CA . SER A 1 99 ? 5.087 5.234 19.184 1.00 78.44 99 SER A CA 1
ATOM 795 C C . SER A 1 99 ? 4.503 5.164 20.601 1.00 78.44 99 SER A C 1
ATOM 797 O O . SER A 1 99 ? 5.230 4.969 21.570 1.00 78.44 99 SER A O 1
ATOM 799 N N . LYS A 1 100 ? 3.174 5.267 20.725 1.00 76.75 100 LYS A N 1
ATOM 800 C CA . LYS A 1 100 ? 2.464 5.224 22.015 1.00 76.75 100 LYS A CA 1
ATOM 801 C C . LYS A 1 100 ? 2.480 3.853 22.699 1.00 76.75 100 LYS A C 1
ATOM 803 O O . LYS A 1 100 ? 2.566 3.787 23.920 1.00 76.75 100 LYS A O 1
ATOM 808 N N . THR A 1 101 ? 2.314 2.771 21.937 1.00 79.06 101 THR A N 1
ATOM 809 C CA . THR A 1 101 ? 2.139 1.413 22.486 1.00 79.06 101 THR A CA 1
ATOM 810 C C . THR A 1 101 ? 3.416 0.581 22.419 1.00 79.06 101 THR A C 1
ATOM 812 O O . THR A 1 101 ? 3.523 -0.417 23.123 1.00 79.06 101 THR A O 1
ATOM 815 N N . GLY A 1 102 ? 4.378 0.967 21.576 1.00 77.62 102 GLY A N 1
ATOM 816 C CA . GLY A 1 102 ? 5.568 0.176 21.267 1.00 77.62 102 GLY A CA 1
ATOM 817 C C . GLY A 1 102 ? 5.284 -1.049 20.392 1.00 77.62 102 GLY A C 1
ATOM 818 O O . GLY A 1 102 ? 6.203 -1.814 20.106 1.00 77.62 102 GLY A O 1
ATOM 819 N N . ASN A 1 103 ? 4.034 -1.252 19.958 1.00 81.38 103 ASN A N 1
ATOM 820 C CA . ASN A 1 103 ? 3.690 -2.354 19.069 1.00 81.38 103 ASN A CA 1
ATOM 821 C C . ASN A 1 103 ? 4.415 -2.186 17.737 1.00 81.38 103 ASN A C 1
ATOM 823 O O . ASN A 1 103 ? 4.472 -1.085 17.191 1.00 81.38 103 ASN A O 1
ATOM 827 N N . GLN A 1 104 ? 4.928 -3.290 17.205 1.00 88.19 104 GLN A N 1
ATOM 828 C CA . GLN A 1 104 ? 5.644 -3.304 15.940 1.00 88.19 104 GLN A CA 1
ATOM 829 C C . GLN A 1 104 ? 5.075 -4.354 14.991 1.00 88.19 104 GLN A C 1
ATOM 831 O O . GLN A 1 104 ? 4.666 -5.441 15.410 1.00 88.19 104 GLN A O 1
ATOM 836 N N . ARG A 1 105 ? 5.089 -4.040 13.699 1.00 88.88 105 ARG A N 1
ATOM 837 C CA . ARG A 1 105 ? 4.656 -4.932 12.627 1.00 88.88 105 ARG A CA 1
ATOM 838 C C . ARG A 1 105 ? 5.611 -4.814 11.452 1.00 88.88 105 ARG A C 1
ATOM 840 O O . ARG A 1 105 ? 5.747 -3.748 10.862 1.00 88.88 105 ARG A O 1
ATOM 847 N N . LYS A 1 106 ? 6.228 -5.930 11.076 1.00 89.31 106 LYS A N 1
ATOM 848 C CA . LYS A 1 106 ? 6.924 -6.045 9.795 1.00 89.31 106 LYS A CA 1
ATOM 849 C C . LYS A 1 106 ? 5.882 -6.304 8.704 1.00 89.31 106 LYS A C 1
ATOM 851 O O . LYS A 1 106 ? 5.097 -7.243 8.838 1.00 89.31 106 LYS A O 1
ATOM 856 N N . ILE A 1 107 ? 5.840 -5.456 7.677 1.00 86.00 107 ILE A N 1
ATOM 857 C CA . ILE A 1 107 ? 4.899 -5.611 6.556 1.00 86.00 107 ILE A CA 1
ATOM 858 C C . ILE A 1 107 ? 5.388 -6.729 5.627 1.00 86.00 107 ILE A C 1
ATOM 860 O O . ILE A 1 107 ? 4.586 -7.533 5.149 1.00 86.00 107 ILE A O 1
ATOM 864 N N . SER A 1 108 ? 6.706 -6.797 5.413 1.00 80.00 108 SER A N 1
ATOM 865 C CA . SER A 1 108 ? 7.368 -7.863 4.663 1.00 80.00 108 SER A CA 1
ATOM 866 C C . SER A 1 108 ? 7.442 -9.171 5.466 1.00 80.00 108 SER A C 1
ATOM 868 O O . SER A 1 108 ? 7.743 -9.184 6.662 1.00 80.00 108 SER A O 1
ATOM 870 N N . GLY A 1 109 ? 7.173 -10.293 4.801 1.00 78.25 109 GLY A N 1
ATOM 871 C CA . GLY A 1 109 ? 7.098 -11.630 5.394 1.00 78.25 109 GLY A CA 1
ATOM 872 C C . GLY A 1 109 ? 7.025 -12.704 4.308 1.00 78.25 109 GLY A C 1
ATOM 873 O O . GLY A 1 109 ? 6.741 -12.386 3.157 1.00 78.25 109 GLY A O 1
ATOM 874 N N . ASP A 1 110 ? 7.314 -13.960 4.654 1.00 77.94 110 ASP A N 1
ATOM 875 C CA . ASP A 1 110 ? 7.232 -15.115 3.740 1.00 77.94 110 ASP A CA 1
ATOM 876 C C . ASP A 1 110 ? 7.975 -14.914 2.408 1.00 77.94 110 ASP A C 1
ATOM 878 O O . ASP A 1 110 ? 7.430 -15.142 1.331 1.00 77.94 110 ASP A O 1
ATOM 882 N N . GLU A 1 111 ? 9.218 -14.426 2.487 1.00 83.25 111 GLU A N 1
ATOM 883 C CA . GLU A 1 111 ? 10.079 -14.087 1.338 1.00 83.25 111 GLU A CA 1
ATOM 884 C C . GLU A 1 111 ? 9.590 -12.912 0.476 1.00 83.25 111 GLU A C 1
ATOM 886 O O . GLU A 1 111 ? 10.292 -12.521 -0.460 1.00 83.25 111 GLU A O 1
ATOM 891 N N . ARG A 1 112 ? 8.434 -12.317 0.794 1.00 85.75 112 ARG A N 1
ATOM 892 C CA . ARG A 1 112 ? 7.857 -11.174 0.081 1.00 85.75 112 ARG A CA 1
ATOM 893 C C . ARG A 1 112 ? 8.422 -9.867 0.613 1.00 85.75 112 ARG A C 1
ATOM 895 O O . ARG A 1 112 ? 8.506 -9.653 1.826 1.00 85.75 112 ARG A O 1
ATOM 902 N N . LYS A 1 113 ? 8.738 -8.961 -0.304 1.00 83.88 113 LYS A N 1
ATOM 903 C CA . LYS A 1 113 ? 9.235 -7.616 -0.010 1.00 83.88 113 LYS A CA 1
ATOM 904 C C . LYS A 1 113 ? 8.237 -6.547 -0.440 1.00 83.88 113 LYS A C 1
ATOM 906 O O . LYS A 1 113 ? 7.458 -6.769 -1.366 1.00 83.88 113 LYS A O 1
ATOM 911 N N . VAL A 1 114 ? 8.267 -5.398 0.234 1.00 83.88 114 VAL A N 1
ATOM 912 C CA . VAL A 1 114 ? 7.405 -4.254 -0.091 1.00 83.88 114 VAL A CA 1
ATOM 913 C C . VAL A 1 114 ? 7.988 -3.529 -1.295 1.00 83.88 114 VAL A C 1
ATOM 915 O O . VAL A 1 114 ? 9.036 -2.907 -1.184 1.00 83.88 114 VAL A O 1
ATOM 918 N N . ILE A 1 115 ? 7.311 -3.599 -2.437 1.00 80.31 115 ILE A N 1
ATOM 919 C CA . ILE A 1 115 ? 7.734 -2.908 -3.668 1.00 80.31 115 ILE A CA 1
ATOM 920 C C . ILE A 1 115 ? 7.046 -1.548 -3.841 1.00 80.31 115 ILE A C 1
ATOM 922 O O . ILE A 1 115 ? 7.434 -0.758 -4.693 1.00 80.31 115 ILE A O 1
ATOM 926 N N . TRP A 1 116 ? 5.999 -1.289 -3.054 1.00 83.56 116 TRP A N 1
ATOM 927 C CA . TRP A 1 116 ? 5.263 -0.030 -3.039 1.00 83.56 116 TRP A CA 1
ATOM 928 C C . TRP A 1 116 ? 4.474 0.104 -1.736 1.00 83.56 116 TRP A C 1
ATOM 930 O O . TRP A 1 116 ? 3.919 -0.884 -1.247 1.00 83.56 116 TRP A O 1
ATOM 940 N N . PHE A 1 117 ? 4.399 1.318 -1.198 1.00 84.94 117 PHE A N 1
ATOM 941 C CA . PHE A 1 117 ? 3.709 1.638 0.048 1.00 84.94 117 PHE A CA 1
ATOM 942 C C . PHE A 1 117 ? 3.086 3.034 -0.045 1.00 84.94 117 PHE A C 1
ATOM 944 O O . PHE A 1 117 ? 3.765 4.001 -0.391 1.00 84.94 117 PHE A O 1
ATOM 951 N N . GLN A 1 118 ? 1.803 3.155 0.290 1.00 86.25 118 GLN A N 1
ATOM 952 C CA . GLN A 1 118 ? 1.094 4.431 0.347 1.00 86.25 118 GLN A CA 1
ATOM 953 C C . GLN A 1 118 ? 0.190 4.489 1.579 1.00 86.25 118 GLN A C 1
ATOM 955 O O . GLN A 1 118 ? -0.516 3.535 1.898 1.00 86.25 118 GLN A O 1
ATOM 960 N N . THR A 1 119 ? 0.171 5.634 2.262 1.00 90.12 119 THR A N 1
ATOM 961 C CA . THR A 1 119 ? -0.760 5.899 3.364 1.00 90.12 119 THR A CA 1
ATOM 962 C C . THR A 1 119 ? -2.073 6.492 2.861 1.00 90.12 119 THR A C 1
ATOM 964 O O . THR A 1 119 ? -2.104 7.246 1.887 1.00 90.12 119 THR A O 1
ATOM 967 N N . VAL A 1 120 ? -3.164 6.178 3.556 1.00 90.75 120 VAL A N 1
ATOM 968 C CA . VAL A 1 120 ? -4.501 6.719 3.299 1.00 90.75 120 VAL A CA 1
ATOM 969 C C . VAL A 1 120 ? -4.819 7.740 4.382 1.00 90.75 120 VAL A C 1
ATOM 971 O O . VAL A 1 120 ? -4.949 7.393 5.560 1.00 90.75 120 VAL A O 1
ATOM 974 N N . LYS A 1 121 ? -4.894 9.008 3.973 1.00 89.88 121 LYS A N 1
ATOM 975 C CA . LYS A 1 121 ? -5.222 10.145 4.837 1.00 89.88 121 LYS A CA 1
ATOM 976 C C . LYS A 1 121 ? -6.734 10.357 4.898 1.00 89.88 121 LYS A C 1
ATOM 978 O O . LYS A 1 121 ? -7.431 10.106 3.920 1.00 89.88 121 LYS A O 1
ATOM 983 N N . SER A 1 122 ? -7.221 10.827 6.042 1.00 83.88 122 SER A N 1
ATOM 984 C CA . SER A 1 122 ? -8.596 11.313 6.184 1.00 83.88 122 SER A CA 1
ATOM 985 C C . SER A 1 122 ? -8.768 12.606 5.380 1.00 83.88 122 SER A C 1
ATOM 987 O O . SER A 1 122 ? -8.019 13.555 5.570 1.00 83.88 122 SER A O 1
ATOM 989 N N . ASN A 1 123 ? -9.774 12.694 4.516 1.00 74.94 123 ASN A N 1
ATOM 990 C CA . ASN A 1 123 ? -10.104 13.918 3.779 1.00 74.94 123 ASN A CA 1
ATOM 991 C C . ASN A 1 123 ? -10.827 14.955 4.650 1.00 74.94 123 ASN A C 1
ATOM 993 O O . ASN A 1 123 ? -11.157 16.046 4.183 1.00 74.94 123 ASN A O 1
ATOM 997 N N . ARG A 1 124 ? -11.120 14.625 5.912 1.00 66.50 124 ARG A N 1
ATOM 998 C CA . ARG A 1 124 ? -11.767 15.551 6.842 1.00 66.50 124 ARG A CA 1
ATOM 999 C C . ARG A 1 124 ? -10.716 16.463 7.472 1.00 66.50 124 ARG A C 1
ATOM 1001 O O . ARG A 1 124 ? -9.765 15.928 8.046 1.00 66.50 124 ARG A O 1
ATOM 1008 N N . PRO A 1 125 ? -10.887 17.794 7.406 1.00 56.16 125 PRO A N 1
ATOM 1009 C CA . PRO A 1 125 ? -10.035 18.701 8.157 1.00 56.16 125 PRO A CA 1
ATOM 1010 C C . PRO A 1 125 ? -10.204 18.396 9.647 1.00 56.16 125 PRO A C 1
ATOM 1012 O O . PRO A 1 125 ? -11.329 18.356 10.149 1.00 56.16 125 PRO A O 1
ATOM 1015 N N . GLU A 1 126 ? -9.101 18.140 10.346 1.00 57.28 126 GLU A N 1
ATOM 1016 C CA . GLU A 1 126 ? -9.107 18.283 11.799 1.00 57.28 126 GLU A CA 1
ATOM 1017 C C . GLU A 1 126 ? -9.245 19.780 12.089 1.00 57.28 126 GLU A C 1
ATOM 1019 O O . GLU A 1 126 ? -8.545 20.594 11.481 1.00 57.28 126 GLU A O 1
ATOM 1024 N N . GLU A 1 127 ? -10.179 20.158 12.965 1.00 50.88 127 GLU A N 1
ATOM 1025 C CA . GLU A 1 127 ? -10.188 21.521 13.496 1.00 50.88 127 GLU A CA 1
ATOM 1026 C C . GLU A 1 127 ? -8.811 21.772 14.135 1.00 50.88 127 GLU A C 1
ATOM 1028 O O . GLU A 1 127 ? -8.347 20.934 14.914 1.00 50.88 127 GLU A O 1
ATOM 1033 N N . PRO A 1 128 ? -8.106 22.860 13.774 1.00 53.38 128 PRO A N 1
ATOM 1034 C CA . PRO A 1 128 ? -6.810 23.151 14.362 1.00 53.38 128 PRO A CA 1
ATOM 1035 C C . PRO A 1 128 ? -7.008 23.399 15.858 1.00 53.38 128 PRO A C 1
ATOM 1037 O O . PRO A 1 128 ? -7.601 24.398 16.257 1.00 53.38 128 PRO A O 1
ATOM 1040 N N . ASP A 1 129 ? -6.519 22.476 16.686 1.00 54.34 129 ASP A N 1
ATOM 1041 C CA . ASP A 1 129 ? -6.759 22.499 18.135 1.00 54.34 129 ASP A CA 1
ATOM 1042 C C . ASP A 1 129 ? -6.017 23.646 18.852 1.00 54.34 129 ASP A C 1
ATOM 1044 O O . ASP A 1 129 ? -6.276 23.937 20.016 1.00 54.34 129 ASP A O 1
ATOM 1048 N N . THR A 1 130 ? -5.134 24.371 18.162 1.00 49.09 130 THR A N 1
ATOM 1049 C CA . THR A 1 130 ? -4.538 25.618 18.652 1.00 49.09 130 THR A CA 1
ATOM 1050 C C . THR A 1 130 ? -4.138 26.523 17.491 1.00 49.09 130 THR A C 1
ATOM 1052 O O . THR A 1 130 ? -3.644 26.059 16.468 1.00 49.09 13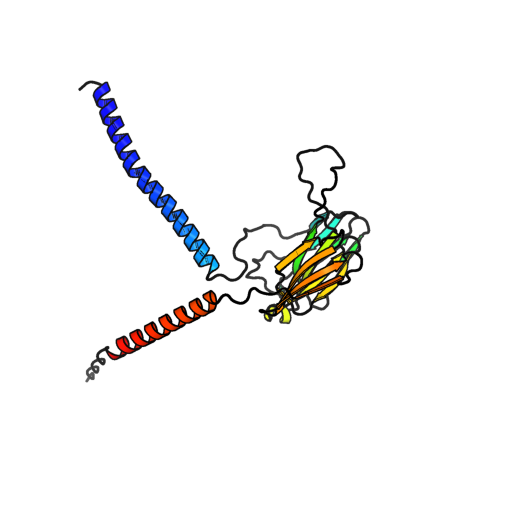0 THR A O 1
ATOM 1055 N N . ALA A 1 131 ? -4.365 27.820 17.685 1.00 48.69 131 ALA A N 1
ATOM 1056 C CA . ALA A 1 131 ? -4.147 28.911 16.749 1.00 48.69 131 ALA A CA 1
ATOM 1057 C C . ALA A 1 131 ? -2.733 28.951 16.144 1.00 48.69 131 ALA A C 1
ATOM 1059 O O . ALA A 1 131 ? -1.814 29.441 16.786 1.00 48.69 131 ALA A O 1
ATOM 1060 N N . ASP A 1 132 ? -2.611 28.522 14.890 1.00 48.34 132 ASP A N 1
ATOM 1061 C CA . ASP A 1 132 ? -1.627 29.021 13.927 1.00 48.34 132 ASP A CA 1
ATOM 1062 C C . ASP A 1 132 ? -2.234 28.855 12.522 1.00 48.34 132 ASP A C 1
ATOM 1064 O O . ASP A 1 132 ? -2.154 27.808 11.887 1.00 48.34 132 ASP A O 1
ATOM 1068 N N . GLU A 1 133 ? -2.921 29.897 12.043 1.00 47.34 133 GLU A N 1
ATOM 1069 C CA . GLU A 1 133 ? -3.746 29.904 10.816 1.00 47.34 133 GLU A CA 1
ATOM 1070 C C . GLU A 1 133 ? -2.956 29.740 9.493 1.00 47.34 133 GLU A C 1
ATOM 1072 O O . GLU A 1 133 ? -3.514 29.943 8.418 1.00 47.34 133 GLU A O 1
ATOM 1077 N N . ASN A 1 134 ? -1.671 29.366 9.534 1.00 48.16 134 ASN A N 1
ATOM 1078 C CA . ASN A 1 134 ? -0.796 29.302 8.355 1.00 48.16 134 ASN A CA 1
ATOM 1079 C C . ASN A 1 134 ? -0.075 27.965 8.129 1.00 48.16 134 ASN A C 1
ATOM 1081 O O . ASN A 1 134 ? 0.628 27.840 7.125 1.00 48.16 134 ASN A O 1
ATOM 1085 N N . GLU A 1 135 ? -0.247 26.957 8.986 1.00 49.31 135 GLU A N 1
ATOM 1086 C CA . GLU A 1 135 ? 0.246 25.610 8.686 1.00 49.31 135 GLU A CA 1
ATOM 1087 C C . GLU A 1 135 ? -0.904 24.740 8.186 1.00 49.31 135 GLU A C 1
ATOM 1089 O O . GLU A 1 135 ? -1.860 24.454 8.904 1.00 49.31 135 GLU A O 1
ATOM 1094 N N . SER A 1 136 ? -0.819 24.304 6.926 1.00 51.16 136 SER A N 1
ATOM 1095 C CA . SER A 1 136 ? -1.650 23.213 6.428 1.00 51.16 136 SER A CA 1
ATOM 1096 C C . SER A 1 136 ? -1.312 21.962 7.237 1.00 51.16 136 SER A C 1
ATOM 1098 O O . SER A 1 136 ? -0.340 21.266 6.937 1.00 51.16 136 SER A O 1
ATOM 1100 N N . VAL A 1 137 ? -2.079 21.708 8.296 1.00 60.00 137 VAL A N 1
ATOM 1101 C CA . VAL A 1 137 ? -1.926 20.506 9.108 1.00 60.00 137 VAL A CA 1
ATOM 1102 C C . VAL A 1 137 ? -2.318 19.323 8.235 1.00 60.00 137 VAL A C 1
ATOM 1104 O O . VAL A 1 137 ? -3.481 19.139 7.882 1.00 60.00 137 VAL A O 1
ATOM 1107 N N . ASP A 1 138 ? -1.309 18.561 7.832 1.00 64.94 138 ASP A N 1
ATOM 1108 C CA . ASP A 1 138 ? -1.467 17.369 7.016 1.00 64.94 138 ASP A CA 1
ATOM 1109 C C . ASP A 1 138 ? -2.437 16.405 7.731 1.00 64.94 138 ASP A C 1
ATOM 1111 O O . ASP A 1 138 ? -2.195 16.064 8.897 1.00 64.94 138 ASP A O 1
ATOM 1115 N N . PRO A 1 139 ? -3.550 15.984 7.099 1.00 77.62 139 PRO A N 1
ATOM 1116 C CA . PRO A 1 139 ? -4.564 15.220 7.806 1.00 77.62 139 PRO A CA 1
ATOM 1117 C C . PRO A 1 139 ? -4.025 13.855 8.253 1.00 77.62 139 PRO A C 1
ATOM 1119 O O . PRO A 1 139 ? -3.191 13.258 7.555 1.00 77.62 139 PRO A O 1
ATOM 1122 N N . PRO A 1 140 ? -4.510 13.329 9.394 1.00 86.31 140 PRO A N 1
ATOM 1123 C CA . PRO A 1 140 ? -4.033 12.065 9.933 1.00 86.31 140 PRO A CA 1
ATOM 1124 C C . PRO A 1 140 ? -4.315 10.918 8.960 1.00 86.31 140 PRO A C 1
ATOM 1126 O O . PRO A 1 140 ? -5.377 10.837 8.330 1.00 86.31 140 PRO A O 1
ATOM 1129 N N . ALA A 1 141 ? -3.363 9.996 8.865 1.00 89.31 141 ALA A N 1
ATOM 1130 C CA . ALA A 1 141 ? -3.552 8.734 8.173 1.00 89.31 141 ALA A CA 1
ATOM 1131 C C . ALA A 1 141 ? -4.179 7.696 9.104 1.00 89.31 141 ALA A C 1
ATOM 1133 O O . ALA A 1 141 ? -3.831 7.611 10.280 1.00 89.31 141 ALA A O 1
ATOM 1134 N N . PHE A 1 142 ? -5.087 6.887 8.565 1.00 92.31 142 PHE A N 1
ATOM 1135 C CA . PHE A 1 142 ? -5.768 5.825 9.317 1.00 92.31 142 PHE A CA 1
ATOM 1136 C C . PHE A 1 142 ? -5.422 4.424 8.792 1.00 92.31 142 PHE A C 1
ATOM 1138 O O . PHE A 1 142 ? -5.467 3.440 9.532 1.00 92.31 142 PHE A O 1
ATOM 1145 N N . ALA A 1 143 ? -5.020 4.320 7.524 1.00 94.62 143 ALA A N 1
ATOM 1146 C CA . ALA A 1 143 ? -4.676 3.060 6.880 1.00 94.62 143 ALA A CA 1
ATOM 1147 C C . ALA A 1 143 ? -3.467 3.205 5.951 1.00 94.62 143 ALA A C 1
ATOM 1149 O O . ALA A 1 143 ? -3.011 4.310 5.647 1.00 94.62 143 ALA A O 1
ATOM 1150 N N . TYR A 1 144 ? -2.955 2.075 5.480 1.00 92.44 144 TYR A N 1
ATOM 1151 C CA . TYR A 1 144 ? -1.974 2.007 4.406 1.00 92.44 144 TYR A CA 1
ATOM 1152 C C . TYR A 1 144 ? -2.348 0.922 3.402 1.00 92.44 144 TYR A C 1
ATOM 1154 O O . TYR A 1 144 ? -3.035 -0.047 3.732 1.00 92.44 144 TYR A O 1
ATOM 1162 N N . VAL A 1 145 ? -1.853 1.081 2.181 1.00 93.06 145 VAL A N 1
ATOM 1163 C CA . VAL A 1 145 ? -1.901 0.076 1.127 1.00 93.06 145 VAL A CA 1
ATOM 1164 C C . VAL A 1 145 ? -0.470 -0.215 0.700 1.00 93.06 145 VAL A C 1
ATOM 1166 O O . VAL A 1 145 ? 0.331 0.699 0.511 1.00 93.06 145 VAL A O 1
ATOM 1169 N N . ALA A 1 146 ? -0.132 -1.492 0.587 1.00 90.88 146 ALA A N 1
ATOM 1170 C CA . ALA A 1 146 ? 1.196 -1.946 0.212 1.00 90.88 146 ALA A CA 1
ATOM 1171 C C . ALA A 1 146 ? 1.112 -3.035 -0.854 1.00 90.88 146 ALA A C 1
ATOM 1173 O O . ALA A 1 146 ? 0.210 -3.874 -0.832 1.00 90.88 146 ALA A O 1
ATOM 1174 N N . ARG A 1 147 ? 2.087 -3.042 -1.763 1.00 89.44 147 ARG A N 1
ATOM 1175 C CA . ARG A 1 147 ? 2.291 -4.134 -2.715 1.00 89.44 147 ARG A CA 1
ATOM 1176 C C . ARG A 1 147 ? 3.454 -4.989 -2.244 1.00 89.44 147 ARG A C 1
ATOM 1178 O O . ARG A 1 147 ? 4.552 -4.475 -2.021 1.00 89.44 147 ARG A O 1
ATOM 1185 N N . LEU A 1 148 ? 3.207 -6.285 -2.106 1.00 90.00 148 LEU A N 1
ATOM 1186 C CA . LEU A 1 148 ? 4.188 -7.276 -1.687 1.00 90.00 148 LEU A CA 1
ATOM 1187 C C . LEU A 1 148 ? 4.502 -8.210 -2.848 1.00 90.00 148 LEU A C 1
ATOM 1189 O O . LEU A 1 148 ? 3.594 -8.738 -3.475 1.00 90.00 148 LEU A O 1
ATOM 1193 N N . ALA A 1 149 ? 5.771 -8.457 -3.136 1.00 86.44 149 ALA A N 1
ATOM 1194 C CA . ALA A 1 149 ? 6.148 -9.403 -4.180 1.00 86.44 149 ALA A CA 1
ATOM 1195 C C . ALA A 1 149 ? 7.250 -10.333 -3.687 1.00 86.44 149 ALA A C 1
ATOM 1197 O O . ALA A 1 149 ? 8.149 -9.893 -2.973 1.00 86.44 149 ALA A O 1
ATOM 1198 N N . THR A 1 150 ? 7.189 -11.606 -4.087 1.00 87.25 150 THR A N 1
ATOM 1199 C CA . THR A 1 150 ? 8.371 -12.480 -4.110 1.00 87.25 150 THR A CA 1
ATOM 1200 C C . THR A 1 150 ? 9.253 -12.138 -5.314 1.00 87.25 150 THR A C 1
ATOM 1202 O O . THR A 1 150 ? 8.830 -11.425 -6.229 1.00 87.25 150 THR A O 1
ATOM 1205 N N . ARG A 1 151 ? 10.466 -12.704 -5.382 1.00 81.44 151 ARG A N 1
ATOM 1206 C CA . ARG A 1 151 ? 11.369 -12.498 -6.528 1.00 81.44 151 ARG A CA 1
ATOM 1207 C C . ARG A 1 151 ? 10.729 -12.932 -7.843 1.00 81.44 151 ARG A C 1
ATOM 1209 O O . ARG A 1 151 ? 10.899 -12.278 -8.869 1.00 81.44 151 ARG A O 1
ATOM 1216 N N . ASP A 1 152 ? 10.007 -14.045 -7.806 1.00 82.56 152 ASP A N 1
ATOM 1217 C CA . ASP A 1 152 ? 9.364 -14.612 -8.984 1.00 82.56 152 ASP A CA 1
ATOM 1218 C C . ASP A 1 152 ? 8.130 -13.815 -9.400 1.00 82.56 152 ASP A C 1
ATOM 1220 O O . ASP A 1 152 ? 7.895 -13.645 -10.594 1.00 82.56 152 ASP A O 1
ATOM 1224 N N . MET A 1 153 ? 7.367 -13.291 -8.438 1.00 84.19 153 MET A N 1
ATOM 1225 C CA . MET A 1 153 ? 6.253 -12.381 -8.715 1.00 84.19 153 MET A CA 1
ATOM 1226 C C . MET A 1 153 ? 6.748 -11.076 -9.338 1.00 84.19 153 MET A C 1
ATOM 1228 O O . MET A 1 153 ? 6.223 -10.658 -10.367 1.00 84.19 153 MET A O 1
ATOM 1232 N N . TYR A 1 154 ? 7.827 -10.507 -8.792 1.00 81.75 154 TYR A N 1
ATOM 1233 C CA . TYR A 1 154 ? 8.457 -9.302 -9.325 1.00 81.75 154 TYR A CA 1
ATOM 1234 C C . TYR A 1 154 ? 8.892 -9.484 -10.786 1.00 81.75 154 TYR A C 1
ATOM 1236 O O . TYR A 1 154 ? 8.538 -8.683 -11.643 1.00 81.75 154 TYR A O 1
ATOM 1244 N N . LYS A 1 155 ? 9.563 -10.600 -11.111 1.00 79.25 155 LYS A N 1
ATOM 1245 C CA . LYS A 1 155 ? 9.945 -10.937 -12.498 1.00 79.25 155 LYS A CA 1
ATOM 1246 C C . LYS A 1 155 ? 8.756 -11.101 -13.445 1.00 79.25 155 LYS A C 1
ATOM 1248 O O . LYS A 1 155 ? 8.907 -10.912 -14.646 1.00 79.25 155 LYS A O 1
ATOM 1253 N N . LYS A 1 156 ? 7.602 -11.511 -12.920 1.00 77.69 156 LYS A N 1
ATOM 1254 C CA . LYS A 1 156 ? 6.355 -11.667 -13.677 1.00 77.69 156 LYS A CA 1
ATOM 1255 C C . LYS A 1 156 ? 5.540 -10.371 -13.744 1.00 77.69 156 LYS A C 1
ATOM 1257 O O . LYS A 1 156 ? 4.478 -10.384 -14.354 1.00 77.69 156 LYS A O 1
ATOM 1262 N N . GLY A 1 157 ? 6.005 -9.288 -13.117 1.00 77.94 157 GLY A N 1
ATOM 1263 C CA . GLY A 1 157 ? 5.294 -8.014 -13.068 1.00 77.94 157 GLY A CA 1
ATOM 1264 C C . GLY A 1 157 ? 4.022 -8.054 -12.221 1.00 77.94 157 GLY A C 1
ATOM 1265 O O . GLY A 1 157 ? 3.095 -7.308 -12.505 1.00 77.94 157 GLY A O 1
ATOM 1266 N N . VAL A 1 158 ? 3.948 -8.928 -11.211 1.00 85.00 158 VAL A N 1
ATOM 1267 C CA . VAL A 1 158 ? 2.771 -9.077 -10.337 1.00 85.00 158 VAL A CA 1
ATOM 1268 C C . VAL A 1 158 ? 3.137 -8.940 -8.859 1.00 85.00 158 VAL A C 1
ATOM 1270 O O . VAL A 1 158 ? 4.293 -9.095 -8.467 1.00 85.00 158 VAL A O 1
ATOM 1273 N N . SER A 1 159 ? 2.145 -8.655 -8.018 1.00 87.75 159 SER A N 1
ATOM 1274 C CA . SER A 1 159 ? 2.310 -8.466 -6.572 1.00 87.75 159 SER A CA 1
ATOM 1275 C C . SER A 1 159 ? 1.024 -8.772 -5.813 1.00 87.75 159 SER A C 1
ATOM 1277 O O . SER A 1 159 ? -0.061 -8.586 -6.348 1.00 87.75 159 SER A O 1
ATOM 1279 N N . ASP A 1 160 ? 1.126 -9.149 -4.551 1.00 93.62 160 ASP A N 1
ATOM 1280 C CA . ASP A 1 160 ? -0.013 -9.187 -3.645 1.00 93.62 160 ASP A CA 1
ATOM 1281 C C . ASP A 1 160 ? -0.324 -7.777 -3.156 1.00 93.62 160 ASP A C 1
ATOM 1283 O O . ASP A 1 160 ? 0.576 -6.975 -2.892 1.00 93.62 160 ASP A O 1
ATOM 1287 N N . LEU A 1 161 ? -1.608 -7.486 -3.009 1.00 93.88 161 LEU A N 1
ATOM 1288 C CA . LEU A 1 161 ? -2.099 -6.217 -2.508 1.00 93.88 161 LEU A CA 1
ATOM 1289 C C . LEU A 1 161 ? -2.546 -6.386 -1.063 1.00 93.88 161 LEU A C 1
ATOM 1291 O O . LEU A 1 161 ? -3.410 -7.209 -0.766 1.00 93.88 161 LEU A O 1
ATOM 1295 N N . VAL A 1 162 ? -1.968 -5.600 -0.164 1.00 95.19 162 VAL A N 1
ATOM 1296 C CA . VAL A 1 162 ? -2.257 -5.633 1.269 1.00 95.19 162 VAL A CA 1
ATOM 1297 C C . VAL A 1 162 ? -2.794 -4.281 1.704 1.00 95.19 162 VAL A C 1
ATOM 1299 O O . VAL A 1 162 ? -2.248 -3.244 1.340 1.00 95.19 162 VAL A O 1
ATOM 1302 N N . VAL A 1 163 ? -3.843 -4.303 2.521 1.00 96.56 163 VAL A N 1
ATOM 1303 C CA . VAL A 1 163 ? -4.348 -3.133 3.242 1.00 96.56 163 VAL A CA 1
ATOM 1304 C C . VAL A 1 163 ? -4.105 -3.359 4.724 1.00 96.56 163 VAL A C 1
ATOM 1306 O O . VAL A 1 163 ? -4.343 -4.455 5.238 1.00 96.56 163 VAL A O 1
ATOM 1309 N N . GLY A 1 164 ? -3.626 -2.337 5.421 1.00 95.25 164 GLY A N 1
ATOM 1310 C CA . GLY A 1 164 ? -3.456 -2.394 6.863 1.00 95.25 164 GLY A CA 1
ATOM 1311 C C . GLY A 1 164 ? -3.964 -1.158 7.578 1.00 95.25 164 GLY A C 1
ATOM 1312 O O . GLY A 1 164 ? -4.091 -0.078 7.005 1.00 95.25 164 GLY A O 1
ATOM 1313 N N . ASN A 1 165 ? -4.270 -1.352 8.851 1.00 94.94 165 ASN A N 1
ATOM 1314 C CA . ASN A 1 165 ? -4.710 -0.326 9.777 1.00 94.94 165 ASN A CA 1
ATOM 1315 C C . ASN A 1 165 ? -3.483 0.229 10.506 1.00 94.94 165 ASN A C 1
ATOM 1317 O O . ASN A 1 165 ? -2.691 -0.541 11.052 1.00 94.94 165 ASN A O 1
ATOM 1321 N N . LEU A 1 166 ? -3.308 1.550 10.514 1.00 91.81 166 LEU A N 1
ATOM 1322 C CA . LEU A 1 166 ? -2.142 2.169 11.148 1.00 91.81 166 LEU A CA 1
ATOM 1323 C C . LEU A 1 166 ? -2.267 2.255 12.678 1.00 91.81 166 LEU A C 1
ATOM 1325 O O . LEU A 1 166 ? -1.254 2.262 13.367 1.00 91.81 166 LEU A O 1
ATOM 1329 N N . GLU A 1 167 ? -3.479 2.255 13.228 1.00 89.50 167 GLU A N 1
ATOM 1330 C CA . GLU A 1 167 ? -3.701 2.316 14.677 1.00 89.50 167 GLU A CA 1
ATOM 1331 C C . GLU A 1 167 ? -3.477 0.957 15.349 1.00 89.50 167 GLU A C 1
ATOM 1333 O O . GLU A 1 167 ? -2.817 0.855 16.383 1.00 89.50 167 GLU A O 1
ATOM 1338 N N . THR A 1 168 ? -4.001 -0.116 14.752 1.00 92.00 168 THR A N 1
ATOM 1339 C CA . THR A 1 168 ? -3.871 -1.477 15.299 1.00 92.00 168 THR A CA 1
ATOM 1340 C C . THR A 1 168 ? -2.654 -2.226 14.760 1.00 92.00 168 THR A C 1
ATOM 1342 O O . THR A 1 168 ? -2.293 -3.272 15.300 1.00 92.00 168 THR A O 1
ATOM 1345 N N . LEU A 1 169 ? -2.026 -1.711 13.696 1.00 92.56 169 LEU A N 1
ATOM 1346 C CA . LEU A 1 169 ? -0.991 -2.378 12.896 1.00 92.56 169 LEU A CA 1
ATOM 1347 C C . LEU A 1 169 ? -1.432 -3.721 12.286 1.00 92.56 169 LEU A C 1
ATOM 1349 O O . LEU A 1 169 ? -0.599 -4.488 11.795 1.00 92.56 169 LEU A O 1
ATOM 1353 N N . ALA A 1 170 ? -2.733 -4.022 12.300 1.00 94.31 170 ALA A N 1
ATOM 1354 C CA . ALA A 1 170 ? -3.281 -5.185 11.621 1.00 94.31 170 ALA A CA 1
ATOM 1355 C C . ALA A 1 170 ? -3.180 -5.002 10.101 1.00 94.31 170 ALA A C 1
ATOM 1357 O O . ALA A 1 170 ? -3.255 -3.886 9.590 1.00 94.31 170 ALA A O 1
ATOM 1358 N N . GLN A 1 171 ? -3.032 -6.102 9.366 1.00 94.81 171 GLN A N 1
ATOM 1359 C CA . GLN A 1 171 ? -2.997 -6.077 7.905 1.00 94.81 171 GLN A CA 1
ATOM 1360 C C . GLN A 1 171 ? -3.711 -7.292 7.328 1.00 94.81 171 GLN A C 1
ATOM 1362 O O . GLN A 1 171 ? -3.733 -8.360 7.944 1.00 94.81 171 GLN A O 1
ATOM 1367 N N . ARG A 1 172 ? -4.244 -7.138 6.119 1.00 95.56 172 ARG A N 1
ATOM 1368 C CA . ARG A 1 172 ? -4.890 -8.206 5.367 1.00 95.56 172 ARG A CA 1
ATOM 1369 C C . ARG A 1 172 ? -4.528 -8.105 3.895 1.00 95.56 172 ARG A C 1
ATOM 1371 O O . ARG A 1 172 ? -4.524 -7.023 3.314 1.00 95.56 172 ARG A O 1
ATOM 1378 N N . GLN A 1 173 ? -4.259 -9.253 3.294 1.00 95.69 173 GLN A N 1
ATOM 1379 C CA . GLN A 1 173 ? -4.145 -9.371 1.850 1.00 95.69 173 GLN A CA 1
ATOM 1380 C C . GLN A 1 173 ? -5.538 -9.281 1.217 1.00 95.69 173 GLN A C 1
ATOM 1382 O O . GLN A 1 173 ? -6.447 -10.020 1.595 1.00 95.69 173 GLN A O 1
ATOM 1387 N N . ILE A 1 174 ? -5.697 -8.348 0.286 1.00 94.69 174 ILE A N 1
ATOM 1388 C CA . ILE A 1 174 ? -6.953 -8.043 -0.402 1.00 94.69 174 ILE A CA 1
ATOM 1389 C C . ILE A 1 174 ? -7.012 -8.726 -1.767 1.00 94.69 174 ILE A C 1
ATOM 1391 O O . ILE A 1 174 ? -8.076 -9.195 -2.163 1.00 94.69 174 ILE A O 1
ATOM 1395 N N . ALA A 1 175 ? -5.878 -8.822 -2.463 1.00 93.06 175 ALA A N 1
ATOM 1396 C CA . ALA A 1 175 ? -5.781 -9.481 -3.761 1.00 93.06 175 ALA A CA 1
ATOM 1397 C C . ALA A 1 175 ? -4.392 -10.103 -3.968 1.00 93.06 175 ALA A C 1
ATOM 1399 O O . ALA A 1 175 ? -3.413 -9.665 -3.361 1.00 93.06 175 ALA A O 1
ATOM 1400 N N . GLU A 1 176 ? -4.321 -11.119 -4.826 1.00 93.75 176 GLU A N 1
ATOM 1401 C CA . GLU A 1 176 ? -3.096 -11.839 -5.194 1.00 93.75 176 GLU A CA 1
ATOM 1402 C C . GLU A 1 176 ? -2.763 -11.607 -6.659 1.00 93.75 176 GLU A C 1
ATOM 1404 O O . GLU A 1 176 ? -3.662 -11.489 -7.491 1.00 93.75 176 GLU A O 1
ATOM 1409 N N . GLY A 1 177 ? -1.470 -11.588 -6.985 1.00 89.12 177 GLY A N 1
ATOM 1410 C CA . GLY A 1 177 ? -1.032 -11.566 -8.383 1.00 89.12 177 GLY A CA 1
ATOM 1411 C C . GLY A 1 177 ? -1.477 -10.326 -9.169 1.00 89.12 177 GLY A C 1
ATOM 1412 O O . GLY A 1 177 ? -1.624 -10.394 -10.383 1.00 89.12 177 GLY A O 1
ATOM 1413 N N . VAL A 1 178 ? -1.660 -9.198 -8.486 1.00 85.38 178 VAL A N 1
ATOM 1414 C CA . VAL A 1 178 ? -2.073 -7.910 -9.048 1.00 85.38 178 VAL A CA 1
ATOM 1415 C C . VAL A 1 178 ? -0.917 -7.288 -9.842 1.00 85.38 178 VAL A C 1
ATOM 1417 O O . VAL A 1 178 ? 0.115 -6.959 -9.238 1.00 85.38 178 VAL A O 1
ATOM 1420 N N . PRO A 1 179 ? -1.049 -7.089 -11.166 1.00 79.31 179 PRO A N 1
ATOM 1421 C CA . PRO A 1 179 ? -0.063 -6.367 -11.968 1.00 79.31 179 PRO A CA 1
ATOM 1422 C C . PRO A 1 179 ? 0.087 -4.894 -11.585 1.00 79.31 179 PRO A C 1
ATOM 1424 O O . PRO A 1 179 ? 1.204 -4.373 -11.533 1.00 79.31 179 PRO A O 1
ATOM 1427 N N . PHE A 1 180 ? -1.019 -4.209 -11.290 1.00 79.25 180 PHE A N 1
ATOM 1428 C CA . PHE A 1 180 ? -1.006 -2.764 -11.094 1.00 79.25 180 PHE A CA 1
ATOM 1429 C C . PHE A 1 180 ? -2.102 -2.277 -10.140 1.00 79.25 180 PHE A C 1
ATOM 1431 O O . PHE A 1 180 ? -3.200 -2.831 -10.091 1.00 79.25 180 PHE A O 1
ATOM 1438 N N . VAL A 1 181 ? -1.787 -1.218 -9.393 1.00 81.50 181 VAL A N 1
ATOM 1439 C CA . VAL A 1 181 ? -2.716 -0.478 -8.531 1.00 81.50 181 VAL A CA 1
ATOM 1440 C C . VAL A 1 181 ? -2.783 0.939 -9.080 1.00 81.50 181 VAL A C 1
ATOM 1442 O O . VAL A 1 181 ? -1.755 1.603 -9.159 1.00 81.50 181 VAL A O 1
ATOM 1445 N N . ASP A 1 182 ? -3.976 1.368 -9.471 1.00 81.38 182 ASP A N 1
ATOM 1446 C CA . ASP A 1 182 ? -4.197 2.620 -10.194 1.00 81.38 182 ASP A CA 1
ATOM 1447 C C . ASP A 1 182 ? -4.469 3.791 -9.250 1.00 81.38 182 ASP A C 1
ATOM 1449 O O . ASP A 1 182 ? -3.846 4.848 -9.333 1.00 81.38 182 ASP A O 1
ATOM 1453 N N . SER A 1 183 ? -5.367 3.588 -8.287 1.00 85.69 183 SER A N 1
ATOM 1454 C CA . SER A 1 183 ? -5.751 4.635 -7.346 1.00 85.69 183 SER A CA 1
ATOM 1455 C C . SER A 1 183 ? -5.990 4.071 -5.957 1.00 85.69 183 SER A C 1
ATOM 1457 O O . SER A 1 183 ? -6.512 2.966 -5.807 1.00 85.69 183 SER A O 1
ATOM 1459 N N . VAL A 1 184 ? -5.614 4.848 -4.944 1.00 88.75 184 VAL A N 1
ATOM 1460 C CA . VAL A 1 184 ? -5.837 4.565 -3.526 1.00 88.75 184 VAL A CA 1
ATOM 1461 C C . VAL A 1 184 ? -6.240 5.862 -2.833 1.00 88.75 184 VAL A C 1
ATOM 1463 O O . VAL A 1 184 ? -5.557 6.879 -2.963 1.00 88.75 184 VAL A O 1
ATOM 1466 N N . GLY A 1 185 ? -7.329 5.820 -2.068 1.00 91.06 185 GLY A N 1
ATOM 1467 C CA . GLY A 1 185 ? -7.843 6.967 -1.325 1.00 91.06 185 GLY A CA 1
ATOM 1468 C C .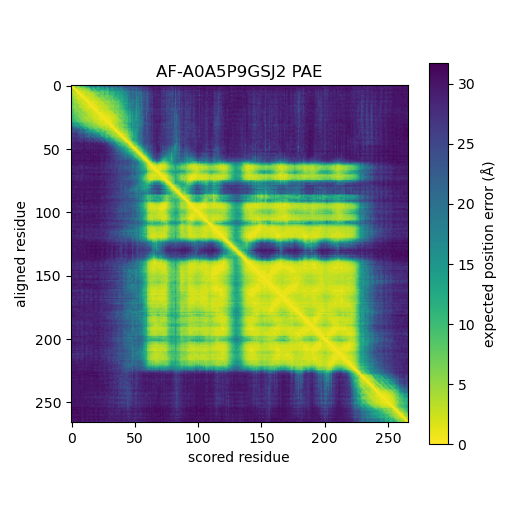 GLY A 1 185 ? -8.818 6.576 -0.217 1.00 91.06 185 GLY A C 1
ATOM 1469 O O . GLY A 1 185 ? -9.100 5.398 0.007 1.00 91.06 185 GLY A O 1
ATOM 1470 N N . GLU A 1 186 ? -9.327 7.576 0.500 1.00 93.06 186 GLU A N 1
ATOM 1471 C CA . GLU A 1 186 ? -10.427 7.368 1.446 1.00 93.06 186 GLU A CA 1
ATOM 1472 C C . GLU A 1 186 ? -11.721 7.034 0.683 1.00 93.06 186 GLU A C 1
ATOM 1474 O O . GLU A 1 186 ? -12.000 7.590 -0.381 1.00 93.06 186 GLU A O 1
ATOM 1479 N N . GLY A 1 187 ? -12.499 6.102 1.226 1.00 92.19 187 GLY A N 1
ATOM 1480 C CA . GLY A 1 187 ? -13.826 5.752 0.739 1.00 92.19 187 GLY A CA 1
ATOM 1481 C C . GLY A 1 187 ? -14.903 6.783 1.106 1.00 92.19 187 GLY A C 1
ATOM 1482 O O . GLY A 1 187 ? -14.618 7.813 1.716 1.00 92.19 187 GLY A O 1
ATOM 1483 N N . PRO A 1 188 ? -16.168 6.524 0.733 1.00 89.25 188 PRO A N 1
ATOM 1484 C CA . PRO A 1 188 ? -17.273 7.442 0.999 1.00 89.25 188 PRO A CA 1
ATOM 1485 C C . PRO A 1 188 ? -17.594 7.587 2.494 1.00 89.25 188 PRO A C 1
ATOM 1487 O O . PRO A 1 188 ? -18.075 8.641 2.913 1.00 89.25 188 PRO A O 1
ATOM 1490 N N . GLU A 1 189 ? -17.334 6.558 3.306 1.00 89.69 189 GLU A N 1
ATOM 1491 C CA . GLU A 1 189 ? -17.519 6.614 4.757 1.00 89.69 189 GLU A CA 1
ATOM 1492 C C . GLU A 1 189 ? -16.176 6.641 5.498 1.00 89.69 189 GLU A C 1
ATOM 1494 O O . GLU A 1 189 ? -15.146 6.188 4.996 1.00 89.69 189 GLU A O 1
ATOM 1499 N N . LYS A 1 190 ? -16.194 7.174 6.728 1.00 87.75 190 LYS A N 1
ATOM 1500 C CA . LYS A 1 190 ? -14.995 7.293 7.570 1.00 87.75 190 LYS A CA 1
ATOM 1501 C C . LYS A 1 190 ? -14.377 5.912 7.800 1.00 87.75 190 LYS A C 1
ATOM 1503 O O . LYS A 1 190 ? -15.094 4.979 8.151 1.00 87.75 190 LYS A O 1
ATOM 1508 N N . GLY A 1 191 ? -13.054 5.817 7.679 1.00 89.12 191 GLY A N 1
ATOM 1509 C CA . GLY A 1 191 ? -12.344 4.558 7.920 1.00 89.12 191 GLY A CA 1
ATOM 1510 C C . GLY A 1 191 ? -12.568 3.531 6.810 1.00 89.12 191 GLY A C 1
ATOM 1511 O O . GLY A 1 191 ? -12.467 2.329 7.034 1.00 89.12 191 GLY A O 1
ATOM 1512 N N . GLN A 1 192 ? -12.906 3.978 5.602 1.00 95.31 192 GLN A N 1
ATOM 1513 C CA . GLN A 1 192 ? -12.921 3.120 4.426 1.00 95.31 192 GLN A CA 1
ATOM 1514 C C . GLN A 1 192 ? -11.752 3.467 3.515 1.00 95.31 192 GLN A C 1
ATOM 1516 O O . GLN A 1 192 ? -11.418 4.632 3.326 1.00 95.31 192 GLN A O 1
ATOM 1521 N N . VAL A 1 193 ? -11.151 2.445 2.924 1.00 95.94 193 VAL A N 1
ATOM 1522 C CA . VAL A 1 193 ? -10.131 2.564 1.887 1.00 95.94 193 VAL A CA 1
ATOM 1523 C C . VAL A 1 193 ? -10.773 2.187 0.563 1.00 95.94 193 VAL A C 1
ATOM 1525 O O . VAL A 1 193 ? -11.244 1.061 0.396 1.00 95.94 193 VAL A O 1
ATOM 1528 N N . ALA A 1 194 ? -10.799 3.130 -0.369 1.00 96.00 194 ALA A N 1
ATOM 1529 C CA . ALA A 1 194 ? -11.173 2.896 -1.752 1.00 96.00 194 ALA A CA 1
ATOM 1530 C C . ALA A 1 194 ? -9.907 2.653 -2.572 1.00 96.00 194 ALA A C 1
ATOM 1532 O O . ALA A 1 194 ? -8.943 3.417 -2.480 1.00 96.00 194 ALA A O 1
ATOM 1533 N N . LEU A 1 195 ? -9.904 1.590 -3.369 1.00 94.81 195 LEU A N 1
ATOM 1534 C CA . LEU A 1 195 ? -8.770 1.256 -4.217 1.00 94.81 195 LEU A CA 1
ATOM 1535 C C . LEU A 1 195 ? -9.218 0.687 -5.564 1.00 94.81 195 LEU A C 1
ATOM 1537 O O . LEU A 1 195 ? -10.179 -0.078 -5.642 1.00 94.81 195 LEU A O 1
ATOM 1541 N N . VAL A 1 196 ? -8.500 1.061 -6.619 1.00 91.12 196 VAL A N 1
ATOM 1542 C CA . VAL A 1 196 ? -8.655 0.515 -7.970 1.00 91.12 196 VAL A CA 1
ATOM 1543 C C . VAL A 1 196 ? -7.387 -0.243 -8.320 1.00 91.12 196 VAL A C 1
ATOM 1545 O O . VAL A 1 196 ? -6.284 0.295 -8.222 1.00 91.12 196 VAL A O 1
ATOM 1548 N N . TYR A 1 197 ? -7.538 -1.499 -8.714 1.00 88.69 197 TYR A N 1
ATOM 1549 C CA . TYR A 1 197 ? -6.434 -2.379 -9.069 1.00 88.69 197 TYR A CA 1
ATOM 1550 C C . TYR A 1 197 ? -6.804 -3.245 -10.263 1.00 88.69 197 TYR A C 1
ATOM 1552 O O . TYR A 1 197 ? -7.975 -3.467 -10.545 1.00 88.69 197 TYR A O 1
ATOM 1560 N N . TRP A 1 198 ? -5.800 -3.727 -10.976 1.00 87.94 198 TRP A N 1
ATOM 1561 C CA . TRP A 1 198 ? -5.983 -4.531 -12.176 1.00 87.94 198 TRP A CA 1
ATOM 1562 C C . TRP A 1 198 ? -5.695 -5.984 -11.836 1.00 87.94 198 TR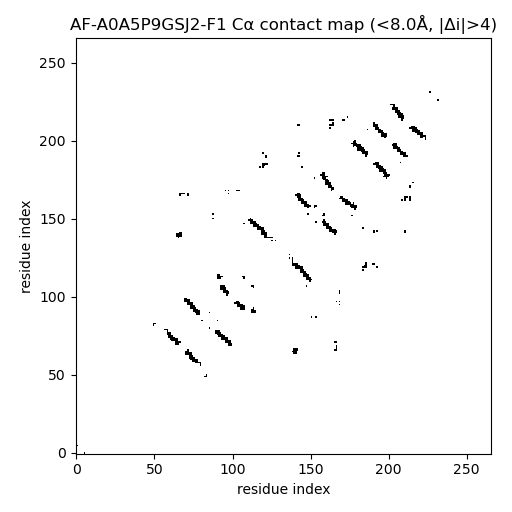P A C 1
ATOM 1564 O O . TRP A 1 198 ? -4.592 -6.279 -11.393 1.00 87.94 198 TRP A O 1
ATOM 1574 N N . ASP A 1 199 ? -6.654 -6.891 -12.035 1.00 82.88 199 ASP A N 1
ATOM 1575 C CA . ASP A 1 199 ? -6.392 -8.336 -11.897 1.00 82.88 199 ASP A CA 1
ATOM 1576 C C . ASP A 1 199 ? -5.689 -8.898 -13.136 1.00 82.88 199 ASP A C 1
ATOM 1578 O O . ASP A 1 199 ? -5.032 -9.933 -13.088 1.00 82.88 199 ASP A O 1
ATOM 1582 N N . SER A 1 200 ? -5.890 -8.242 -14.279 1.00 75.44 200 SER A N 1
ATOM 1583 C CA . SER A 1 200 ? -5.322 -8.597 -15.578 1.00 75.44 200 SER A CA 1
ATOM 1584 C C . SER A 1 200 ? -5.285 -7.352 -16.474 1.00 75.44 200 SER A C 1
ATOM 1586 O O . SER A 1 200 ? -5.943 -6.368 -16.129 1.00 75.44 200 SER A O 1
ATOM 1588 N N . PRO A 1 201 ? -4.570 -7.372 -17.616 1.00 72.06 201 PRO A N 1
ATOM 1589 C CA . PRO A 1 201 ? -4.454 -6.212 -18.507 1.00 72.06 201 PRO A CA 1
ATOM 1590 C C . PRO A 1 201 ? -5.789 -5.616 -18.969 1.00 72.06 201 PRO A C 1
ATOM 1592 O O . PRO A 1 201 ? -5.861 -4.417 -19.204 1.00 72.06 201 PRO A O 1
ATOM 1595 N N . ASP A 1 202 ? -6.845 -6.431 -19.034 1.00 75.38 202 ASP A N 1
ATOM 1596 C CA . ASP A 1 202 ? -8.160 -6.033 -19.551 1.00 75.38 202 ASP A CA 1
ATOM 1597 C C . ASP A 1 202 ? -9.249 -5.998 -18.462 1.00 75.38 202 ASP A C 1
ATOM 1599 O O . ASP A 1 202 ? -10.439 -5.911 -18.762 1.00 75.38 202 ASP A O 1
ATOM 1603 N N . SER A 1 203 ? -8.877 -6.108 -17.180 1.00 80.06 203 SER A N 1
ATOM 1604 C CA . SER A 1 203 ? -9.842 -6.146 -16.075 1.00 80.06 203 SER A CA 1
ATOM 1605 C C . SER A 1 203 ? -9.348 -5.368 -14.867 1.00 80.06 203 SER A C 1
ATOM 1607 O O . SER A 1 203 ? -8.523 -5.857 -14.090 1.00 80.06 203 SER A O 1
ATOM 1609 N N . ALA A 1 204 ? -9.938 -4.191 -14.673 1.00 87.69 204 ALA A N 1
ATOM 1610 C CA . ALA A 1 204 ? -9.815 -3.411 -13.455 1.00 87.69 204 ALA A CA 1
ATOM 1611 C C . ALA A 1 204 ? -10.949 -3.739 -12.471 1.00 87.69 204 ALA A C 1
ATOM 1613 O O . ALA A 1 204 ? -12.094 -3.999 -12.852 1.00 87.69 204 ALA A O 1
ATOM 1614 N N . ARG A 1 205 ? -10.630 -3.698 -11.181 1.00 92.25 205 ARG A N 1
ATOM 1615 C CA . ARG A 1 205 ? -11.555 -3.844 -10.063 1.00 92.25 205 ARG A CA 1
ATOM 1616 C C . ARG A 1 205 ? -11.453 -2.655 -9.134 1.00 92.25 205 ARG A C 1
ATOM 1618 O O . ARG A 1 205 ? -10.370 -2.234 -8.738 1.00 92.25 205 ARG A O 1
ATOM 1625 N N . PHE A 1 206 ? -12.613 -2.171 -8.734 1.00 94.50 206 PHE A N 1
ATOM 1626 C CA . PHE A 1 206 ? -12.786 -1.303 -7.591 1.00 94.50 206 PHE A CA 1
ATOM 1627 C C . PHE A 1 206 ? -13.038 -2.170 -6.358 1.00 94.50 206 PHE A C 1
ATOM 1629 O O . PHE A 1 206 ? -13.903 -3.046 -6.383 1.00 94.50 206 PHE A O 1
ATOM 1636 N N . ALA A 1 207 ? -12.317 -1.919 -5.271 1.00 96.25 207 ALA A N 1
ATOM 1637 C CA . ALA A 1 207 ? -12.612 -2.491 -3.968 1.00 96.25 207 ALA A CA 1
ATOM 1638 C C . ALA A 1 207 ? -12.738 -1.399 -2.909 1.00 96.25 207 ALA A C 1
ATOM 1640 O O . ALA A 1 207 ? -11.988 -0.424 -2.881 1.00 96.25 207 ALA A O 1
ATOM 1641 N N . LEU A 1 208 ? -13.691 -1.613 -2.009 1.00 97.31 208 LEU A N 1
ATOM 1642 C CA . LEU A 1 208 ? -13.889 -0.812 -0.817 1.00 97.31 208 LEU A CA 1
ATOM 1643 C C . LEU A 1 208 ? -13.598 -1.685 0.398 1.00 97.31 208 LEU A C 1
ATOM 1645 O O . LEU A 1 208 ? -14.221 -2.732 0.564 1.00 97.31 208 LEU A O 1
ATOM 1649 N N . VAL A 1 209 ? -12.659 -1.265 1.236 1.00 97.25 209 VAL A N 1
ATOM 1650 C CA . VAL A 1 209 ? -12.166 -2.040 2.378 1.00 97.25 209 VAL A CA 1
ATOM 1651 C C . VAL A 1 209 ? -12.376 -1.240 3.657 1.00 97.25 209 VAL A C 1
ATOM 1653 O O . VAL A 1 209 ? -12.036 -0.063 3.713 1.00 97.25 209 VAL A O 1
ATOM 1656 N N . SER A 1 210 ? -12.925 -1.858 4.700 1.00 96.31 210 SER A N 1
ATOM 1657 C CA . SER A 1 210 ? -12.991 -1.240 6.032 1.00 96.31 210 SER A CA 1
ATOM 1658 C C . SER A 1 210 ? -11.600 -1.232 6.668 1.00 96.31 210 SER A C 1
ATOM 1660 O O . SER A 1 210 ? -10.967 -2.279 6.740 1.00 96.31 210 SER A O 1
ATOM 1662 N N . SER A 1 211 ? -11.116 -0.099 7.177 1.00 93.56 211 SER A N 1
ATOM 1663 C CA . SER A 1 211 ? -9.836 -0.049 7.896 1.00 93.56 211 SER A CA 1
ATOM 1664 C C . SER A 1 211 ? -9.882 -0.793 9.223 1.00 93.56 211 SER A C 1
ATOM 1666 O O . SER A 1 211 ? -8.871 -1.340 9.648 1.00 93.56 211 SER A O 1
ATOM 1668 N N . ASP A 1 212 ? -11.032 -0.823 9.889 1.00 92.44 212 ASP A N 1
ATOM 1669 C CA . ASP A 1 212 ? -11.144 -1.348 11.254 1.00 92.44 212 ASP A CA 1
ATOM 1670 C C . ASP A 1 212 ? -11.203 -2.875 11.268 1.00 92.44 212 ASP A C 1
ATOM 1672 O O . ASP A 1 212 ? -10.552 -3.528 12.081 1.00 92.44 212 ASP A O 1
ATOM 1676 N N . THR A 1 213 ? -11.966 -3.448 10.336 1.00 94.75 213 THR A N 1
ATOM 1677 C CA . THR A 1 213 ? -12.143 -4.904 10.208 1.00 94.75 213 THR A CA 1
ATOM 1678 C C . THR A 1 213 ? -11.230 -5.521 9.152 1.00 94.75 213 THR A C 1
ATOM 1680 O O . THR A 1 213 ? -11.024 -6.735 9.143 1.00 94.75 2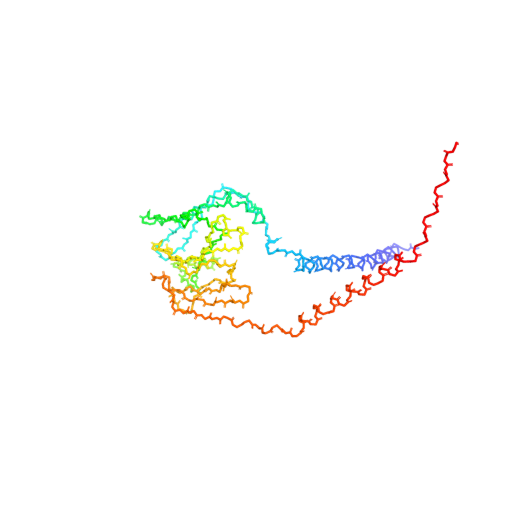13 THR A O 1
ATOM 1683 N N . LEU A 1 214 ? -10.678 -4.697 8.253 1.00 95.81 214 LEU A N 1
ATOM 1684 C CA . LEU A 1 214 ? -9.938 -5.116 7.061 1.00 95.81 214 LEU A CA 1
ATOM 1685 C C . LEU A 1 214 ? -10.765 -6.005 6.121 1.00 95.81 214 LEU A C 1
ATOM 1687 O O . LEU A 1 214 ? -10.208 -6.720 5.292 1.00 95.81 214 LEU A O 1
ATOM 1691 N N . GLU A 1 215 ? -12.093 -5.993 6.238 1.00 96.75 215 GLU A N 1
ATOM 1692 C CA . GLU A 1 215 ? -12.982 -6.723 5.340 1.00 96.75 215 GLU A CA 1
ATOM 1693 C C . GLU A 1 215 ? -13.270 -5.930 4.067 1.00 96.75 215 GLU A C 1
ATOM 1695 O O . GLU A 1 215 ? -13.390 -4.701 4.077 1.00 96.75 215 GLU A O 1
ATOM 17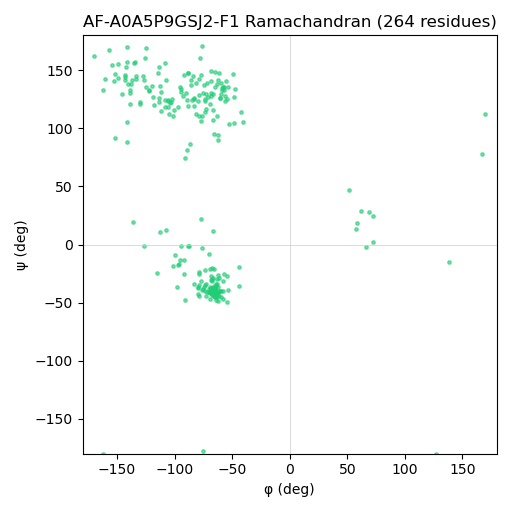00 N N . ILE A 1 216 ? -13.396 -6.660 2.959 1.00 95.88 216 ILE A N 1
ATOM 1701 C CA . ILE A 1 216 ? -13.836 -6.108 1.683 1.00 95.88 216 ILE A CA 1
ATOM 1702 C C . ILE A 1 216 ? -15.348 -5.901 1.773 1.00 95.88 216 ILE A C 1
ATOM 1704 O O . ILE A 1 216 ? -16.112 -6.862 1.817 1.00 95.88 216 ILE A O 1
ATOM 1708 N N . LEU A 1 217 ? -15.769 -4.642 1.808 1.00 96.06 217 LEU A N 1
ATOM 1709 C CA . LEU A 1 217 ? -17.169 -4.235 1.906 1.00 96.06 217 LEU A CA 1
ATOM 1710 C C . LEU A 1 217 ? -17.878 -4.307 0.552 1.00 96.06 217 LEU A C 1
ATOM 1712 O O . LEU A 1 217 ? -19.056 -4.646 0.474 1.00 96.06 217 LEU A O 1
ATOM 1716 N N . ARG A 1 218 ? -17.164 -3.957 -0.522 1.00 95.06 218 ARG A N 1
ATOM 1717 C CA . ARG A 1 218 ? -17.690 -3.927 -1.891 1.00 95.06 218 ARG A CA 1
ATOM 1718 C C . ARG A 1 218 ? -16.578 -4.238 -2.879 1.00 95.06 218 ARG A C 1
ATOM 1720 O O . ARG A 1 218 ? -15.440 -3.808 -2.693 1.00 95.06 218 ARG A O 1
ATOM 1727 N N . THR A 1 219 ? -16.911 -4.959 -3.941 1.00 94.25 219 THR A N 1
ATOM 1728 C CA . THR A 1 219 ? -16.029 -5.149 -5.094 1.00 94.25 219 THR A CA 1
ATOM 1729 C C . THR A 1 219 ? -16.843 -5.045 -6.364 1.00 94.25 219 THR A C 1
ATOM 1731 O O . THR A 1 219 ? -17.904 -5.656 -6.462 1.00 94.25 219 THR A O 1
ATOM 1734 N N . GLU A 1 220 ? -16.343 -4.276 -7.321 1.00 93.44 220 GLU A N 1
ATOM 1735 C CA . GLU A 1 220 ? -16.985 -4.069 -8.614 1.00 93.44 220 GLU A CA 1
ATOM 1736 C C . GLU A 1 220 ? -15.949 -4.134 -9.717 1.00 93.44 220 GLU A C 1
ATOM 1738 O O . GLU A 1 220 ? -14.827 -3.656 -9.557 1.00 93.44 220 GLU A O 1
ATOM 1743 N N . GLN A 1 221 ? -16.323 -4.725 -10.844 1.00 90.88 221 GLN A N 1
ATOM 1744 C CA . GLN A 1 221 ? -15.513 -4.631 -12.044 1.00 90.88 221 GLN A CA 1
ATOM 1745 C C . GLN A 1 221 ? -15.687 -3.232 -12.636 1.00 90.88 221 GLN A C 1
ATOM 1747 O O . GLN A 1 221 ? -16.811 -2.754 -12.785 1.00 90.88 221 GLN A O 1
ATOM 1752 N N . VAL A 1 222 ? -14.576 -2.572 -12.949 1.00 84.69 222 VAL A N 1
ATOM 1753 C CA . VAL A 1 222 ? -14.591 -1.277 -13.625 1.00 84.69 222 VAL A CA 1
ATOM 1754 C C . VAL A 1 222 ? -14.740 -1.550 -15.115 1.00 84.69 222 VAL A C 1
ATOM 1756 O O . VAL A 1 222 ? -13.899 -2.221 -15.715 1.00 84.69 222 VAL A O 1
ATOM 1759 N N . GLU A 1 223 ? -15.823 -1.055 -15.709 1.00 78.25 223 GLU A N 1
ATOM 1760 C CA . GLU A 1 223 ? -16.009 -1.131 -17.154 1.00 78.25 223 GLU A CA 1
ATOM 1761 C C . GLU A 1 223 ? -14.955 -0.262 -17.839 1.00 78.25 223 GLU A C 1
ATOM 1763 O O . GLU A 1 223 ? -14.917 0.959 -17.669 1.00 78.25 223 GLU A O 1
ATOM 1768 N N . LEU A 1 224 ? -14.080 -0.903 -18.611 1.00 69.75 224 LEU A N 1
ATOM 1769 C CA . LEU A 1 224 ? -13.151 -0.181 -19.462 1.00 69.75 224 LEU A CA 1
ATOM 1770 C C . LEU A 1 224 ? -13.941 0.430 -20.620 1.00 69.75 224 LEU A C 1
ATOM 1772 O O . LEU A 1 224 ? -14.824 -0.239 -21.171 1.00 69.75 224 LEU A O 1
ATOM 1776 N N . PRO A 1 225 ? -13.646 1.681 -21.016 1.00 65.31 225 PRO A N 1
ATOM 1777 C CA . PRO A 1 225 ? -14.236 2.229 -22.222 1.00 65.31 225 PRO A CA 1
ATOM 1778 C C . PRO A 1 225 ? -13.933 1.260 -23.365 1.00 65.31 225 PRO A C 1
ATOM 1780 O O . PRO A 1 225 ? -12.773 0.901 -23.580 1.00 65.31 225 PRO A O 1
ATOM 1783 N N . ALA A 1 226 ? -14.978 0.806 -24.068 1.00 57.53 226 ALA A N 1
ATOM 1784 C CA . ALA A 1 226 ? -14.806 -0.015 -25.259 1.00 57.53 226 ALA A CA 1
ATOM 1785 C C . ALA A 1 226 ? -13.775 0.682 -26.143 1.00 57.53 226 ALA A C 1
ATOM 1787 O O . ALA A 1 226 ? -13.930 1.882 -26.388 1.00 57.53 226 ALA A O 1
ATOM 1788 N N . ALA A 1 227 ? -12.722 -0.040 -26.547 1.00 51.94 227 ALA A N 1
ATOM 1789 C CA . ALA A 1 227 ? -11.653 0.513 -27.364 1.00 51.94 227 ALA A CA 1
ATOM 1790 C C . ALA A 1 227 ? -12.304 1.265 -28.525 1.00 51.94 227 ALA A C 1
ATOM 1792 O O . ALA A 1 227 ? -12.901 0.658 -29.416 1.00 51.94 227 ALA A O 1
ATOM 1793 N N . SER A 1 228 ? -12.296 2.598 -28.449 1.00 42.75 228 SER A N 1
ATOM 1794 C CA . SER A 1 228 ? -12.910 3.412 -29.484 1.00 42.75 228 SER A CA 1
ATOM 1795 C C . SER A 1 228 ? -12.221 3.015 -30.780 1.00 42.75 228 SER A C 1
ATOM 1797 O O . SER A 1 228 ? -10.992 2.911 -30.794 1.00 42.75 228 SER A O 1
ATOM 1799 N N . SER A 1 229 ? -12.993 2.776 -31.838 1.00 47.91 229 SER A N 1
ATOM 1800 C CA . SER A 1 229 ? -12.538 2.359 -33.174 1.00 47.91 229 SER A CA 1
ATOM 1801 C C . SER A 1 229 ? -11.315 3.127 -33.701 1.00 47.91 229 SER A C 1
ATOM 1803 O O . SER A 1 229 ? -10.588 2.618 -34.540 1.00 47.91 229 SER A O 1
ATOM 1805 N N . PHE A 1 230 ? -11.039 4.302 -33.135 1.00 46.03 230 PHE A N 1
ATOM 1806 C CA . PHE A 1 230 ? -9.832 5.097 -33.309 1.00 46.03 230 PHE A CA 1
ATOM 1807 C C . PHE A 1 230 ? -8.505 4.357 -33.034 1.00 46.03 230 PHE A C 1
ATOM 1809 O O . PHE A 1 230 ? -7.549 4.566 -33.771 1.00 46.03 230 PHE A O 1
ATOM 1816 N N . LEU A 1 231 ? -8.417 3.483 -32.020 1.00 45.62 231 LEU A N 1
ATOM 1817 C CA . LEU A 1 231 ? -7.179 2.728 -31.739 1.00 45.62 231 LEU A CA 1
ATOM 1818 C C . LEU A 1 231 ? -6.975 1.551 -32.703 1.00 45.62 231 LEU A C 1
ATOM 1820 O O . LEU A 1 231 ? -5.835 1.228 -33.036 1.00 45.62 231 LEU A O 1
ATOM 1824 N N . LEU A 1 232 ? -8.066 0.945 -33.187 1.00 46.16 232 LEU A N 1
ATOM 1825 C CA . LEU A 1 232 ? -7.998 -0.060 -34.250 1.00 46.16 232 LEU A CA 1
ATOM 1826 C C . LEU A 1 232 ? -7.602 0.573 -35.587 1.00 46.16 232 LEU A C 1
ATOM 1828 O O . LEU A 1 232 ? -6.780 -0.007 -36.289 1.00 46.16 232 LEU A O 1
ATOM 1832 N N . ASP A 1 233 ? -8.121 1.763 -35.905 1.00 47.28 233 ASP A N 1
ATOM 1833 C CA . ASP A 1 233 ? -7.720 2.512 -37.100 1.00 47.28 233 ASP A CA 1
ATOM 1834 C C . ASP A 1 233 ? -6.247 2.942 -37.026 1.00 47.28 233 ASP A C 1
ATOM 1836 O O . ASP A 1 233 ? -5.533 2.790 -38.012 1.00 47.28 233 ASP A O 1
ATOM 1840 N N . LEU A 1 234 ? -5.744 3.375 -35.859 1.00 47.94 234 LEU A N 1
ATOM 1841 C CA . LEU A 1 234 ? -4.325 3.732 -35.697 1.00 47.94 234 LEU A CA 1
ATOM 1842 C C . LEU A 1 234 ? -3.384 2.526 -35.861 1.00 47.94 234 LEU A C 1
ATOM 1844 O O . LEU A 1 234 ? -2.319 2.650 -36.464 1.00 47.94 234 LEU A O 1
ATOM 1848 N N . GLN A 1 235 ? -3.769 1.353 -35.343 1.00 49.84 235 GLN A N 1
ATOM 1849 C CA . GLN A 1 235 ? -3.005 0.122 -35.557 1.00 49.84 235 GLN A CA 1
ATOM 1850 C C . GLN A 1 235 ? -3.076 -0.342 -37.015 1.00 49.84 235 GLN A C 1
ATOM 1852 O O . GLN A 1 235 ? -2.065 -0.802 -37.546 1.00 49.84 235 GLN A O 1
ATOM 1857 N N . LEU A 1 236 ? -4.222 -0.197 -37.690 1.00 48.00 236 LEU A N 1
ATOM 1858 C CA . LEU A 1 236 ? -4.340 -0.535 -39.109 1.00 48.00 236 LEU A CA 1
ATOM 1859 C C . LEU A 1 236 ? -3.451 0.369 -39.976 1.00 48.00 236 LEU A C 1
ATOM 1861 O O . LEU A 1 236 ? -2.723 -0.147 -40.821 1.00 48.00 236 LEU A O 1
ATOM 1865 N N . ASP A 1 237 ? -3.449 1.681 -39.722 1.00 47.62 237 ASP A N 1
ATOM 1866 C CA . ASP A 1 237 ? -2.678 2.664 -40.499 1.00 47.62 237 ASP A CA 1
ATOM 1867 C C . ASP A 1 237 ? -1.161 2.436 -40.350 1.00 47.62 237 ASP A C 1
ATOM 1869 O O . ASP A 1 237 ? -0.425 2.400 -41.336 1.00 47.62 237 ASP A O 1
ATOM 1873 N N . GLN A 1 238 ? -0.688 2.128 -39.133 1.00 52.06 238 GLN A N 1
ATOM 1874 C CA . GLN A 1 238 ? 0.722 1.788 -38.891 1.00 52.06 238 GLN A CA 1
ATOM 1875 C C . GLN A 1 238 ? 1.149 0.454 -39.520 1.00 52.06 238 GLN A C 1
ATOM 1877 O O . GLN A 1 238 ? 2.319 0.279 -39.875 1.00 52.06 238 GLN A O 1
ATOM 1882 N N . THR A 1 239 ? 0.228 -0.504 -39.658 1.00 55.12 239 THR A N 1
ATOM 1883 C CA . THR A 1 239 ? 0.534 -1.793 -40.297 1.00 55.12 239 THR A CA 1
ATOM 1884 C C . THR A 1 239 ? 0.618 -1.638 -41.818 1.00 55.12 239 THR A C 1
ATOM 1886 O O . THR A 1 239 ? 1.519 -2.201 -42.440 1.00 55.12 239 THR A O 1
ATOM 1889 N N . ILE A 1 240 ? -0.254 -0.810 -42.406 1.00 55.69 240 ILE A N 1
ATOM 1890 C CA . ILE A 1 240 ? -0.268 -0.504 -43.845 1.00 55.69 240 ILE A CA 1
ATOM 1891 C C . ILE A 1 240 ? 1.011 0.241 -44.262 1.00 55.69 240 ILE A C 1
ATOM 1893 O O . ILE A 1 240 ? 1.658 -0.157 -45.234 1.00 55.69 240 ILE A O 1
ATOM 1897 N N . ASP A 1 241 ? 1.446 1.243 -43.489 1.00 56.66 241 ASP A N 1
ATOM 1898 C CA . ASP A 1 241 ? 2.684 1.990 -43.767 1.00 56.66 241 ASP A CA 1
ATOM 1899 C C . ASP A 1 241 ? 3.939 1.101 -43.690 1.00 56.66 241 ASP A C 1
ATOM 1901 O O . ASP A 1 241 ? 4.908 1.272 -44.442 1.00 56.66 241 ASP A O 1
ATOM 1905 N N . ARG A 1 242 ? 3.931 0.108 -42.793 1.00 57.56 242 ARG A N 1
ATOM 1906 C CA . ARG A 1 242 ? 5.055 -0.817 -42.615 1.00 57.56 242 ARG A CA 1
ATOM 1907 C C . ARG A 1 242 ? 5.183 -1.787 -43.788 1.00 57.56 242 ARG A C 1
ATOM 1909 O O . ARG A 1 242 ? 6.302 -2.026 -44.249 1.00 57.56 242 ARG A O 1
ATOM 1916 N N . ASP A 1 243 ? 4.067 -2.295 -44.298 1.00 65.56 243 ASP A N 1
ATOM 1917 C CA . ASP A 1 243 ? 4.060 -3.189 -45.456 1.00 65.56 243 ASP A CA 1
ATOM 1918 C C . ASP A 1 243 ? 4.441 -2.446 -46.747 1.00 65.56 243 ASP A C 1
ATOM 1920 O O . ASP A 1 243 ? 5.241 -2.958 -47.538 1.00 65.56 243 ASP A O 1
ATOM 1924 N N . GLU A 1 244 ? 3.999 -1.195 -46.918 1.00 66.50 244 GLU A N 1
ATOM 1925 C CA . GLU A 1 244 ? 4.399 -0.368 -48.064 1.00 66.50 244 GLU A CA 1
ATOM 1926 C C . GLU A 1 244 ? 5.901 -0.017 -48.027 1.00 66.50 244 GLU A C 1
ATOM 1928 O O . GLU A 1 244 ? 6.592 -0.022 -49.057 1.00 66.50 244 GLU A O 1
ATOM 1933 N N . ALA A 1 245 ? 6.451 0.236 -46.834 1.00 58.94 245 ALA A N 1
ATOM 1934 C CA . ALA A 1 245 ? 7.882 0.465 -46.643 1.00 58.94 245 ALA A CA 1
ATOM 1935 C C . ALA A 1 245 ? 8.721 -0.790 -46.946 1.00 58.94 245 ALA A C 1
ATOM 1937 O O . ALA A 1 245 ? 9.786 -0.688 -47.570 1.00 58.94 245 ALA A O 1
ATOM 1938 N N . ILE A 1 246 ? 8.241 -1.976 -46.556 1.00 63.81 246 ILE A N 1
ATOM 1939 C CA . ILE A 1 246 ? 8.885 -3.258 -46.873 1.00 63.81 246 ILE A CA 1
ATOM 1940 C C . ILE A 1 246 ? 8.852 -3.507 -48.385 1.00 63.81 246 ILE A C 1
ATOM 1942 O O . ILE A 1 246 ? 9.883 -3.852 -48.970 1.00 63.81 246 ILE A O 1
ATOM 1946 N N . GLU A 1 247 ? 7.722 -3.266 -49.049 1.00 69.50 247 GLU A N 1
ATOM 1947 C CA . GLU A 1 247 ? 7.602 -3.459 -50.495 1.00 69.50 247 GLU A CA 1
ATOM 1948 C C . GLU A 1 247 ? 8.532 -2.513 -51.278 1.00 69.50 247 GLU A C 1
ATOM 1950 O O . GLU A 1 247 ? 9.270 -2.948 -52.172 1.00 69.50 247 GLU A O 1
ATOM 1955 N N . LYS A 1 248 ? 8.606 -1.233 -50.884 1.00 68.62 248 LYS A N 1
ATOM 1956 C CA . LYS A 1 248 ? 9.557 -0.264 -51.459 1.00 68.62 248 LYS A CA 1
ATOM 1957 C C . LYS A 1 248 ? 11.015 -0.671 -51.233 1.00 68.62 248 LYS A C 1
ATOM 1959 O O . LYS A 1 248 ? 11.832 -0.536 -52.150 1.00 68.62 248 LYS A O 1
ATOM 1964 N N . ALA A 1 249 ? 11.358 -1.202 -50.059 1.00 60.44 249 ALA A N 1
ATOM 1965 C CA . ALA A 1 249 ? 12.709 -1.676 -49.764 1.00 60.44 249 ALA A CA 1
ATOM 1966 C C . ALA A 1 249 ? 13.095 -2.900 -50.614 1.00 60.44 249 ALA A C 1
ATOM 1968 O O . ALA A 1 249 ? 14.212 -2.964 -51.140 1.00 60.44 249 ALA A O 1
ATOM 1969 N N . VAL A 1 250 ? 12.165 -3.837 -50.822 1.00 70.12 250 VAL A N 1
ATOM 1970 C CA . VAL A 1 250 ? 12.364 -5.013 -51.683 1.00 70.12 250 VAL A CA 1
ATOM 1971 C C . VAL A 1 250 ? 12.534 -4.600 -53.149 1.00 70.12 250 VAL A C 1
ATOM 1973 O O . VAL A 1 250 ? 13.470 -5.056 -53.815 1.00 70.12 250 VAL A O 1
ATOM 1976 N N . GLN A 1 251 ? 11.714 -3.673 -53.652 1.00 69.94 251 GLN A N 1
ATOM 1977 C CA . GLN A 1 251 ? 11.855 -3.150 -55.017 1.00 69.94 251 GLN A CA 1
ATOM 1978 C C . GLN A 1 251 ? 13.168 -2.373 -55.217 1.00 69.94 251 GLN A C 1
ATOM 1980 O O . GLN A 1 251 ? 13.804 -2.485 -56.271 1.00 69.94 251 GLN A O 1
ATOM 1985 N N . ALA A 1 252 ? 13.621 -1.619 -54.211 1.00 64.56 252 ALA A N 1
ATOM 1986 C CA . ALA A 1 252 ? 14.903 -0.916 -54.251 1.00 64.56 252 ALA A CA 1
ATOM 1987 C C . ALA A 1 252 ? 16.101 -1.883 -54.234 1.00 64.56 252 ALA A C 1
ATOM 1989 O O . ALA A 1 252 ? 17.092 -1.657 -54.936 1.00 64.56 252 ALA A O 1
ATOM 1990 N N . ALA A 1 253 ? 16.010 -2.986 -53.485 1.00 58.81 253 ALA A N 1
ATOM 1991 C CA . ALA A 1 253 ? 17.035 -4.026 -53.451 1.00 58.81 253 ALA A CA 1
ATOM 1992 C C . ALA A 1 253 ? 17.135 -4.790 -54.785 1.00 58.81 253 ALA A C 1
ATOM 1994 O O . ALA A 1 253 ? 18.243 -5.066 -55.247 1.00 58.81 253 ALA A O 1
ATOM 1995 N N . ALA A 1 254 ? 16.005 -5.050 -55.452 1.00 63.81 254 ALA A N 1
ATOM 1996 C CA . ALA A 1 254 ? 15.958 -5.719 -56.756 1.00 63.81 254 ALA A CA 1
ATOM 1997 C C . ALA A 1 254 ? 16.565 -4.891 -57.909 1.00 63.81 254 ALA A C 1
ATOM 1999 O O . ALA A 1 254 ? 16.954 -5.448 -58.935 1.00 63.81 254 ALA A O 1
ATOM 2000 N N . ARG A 1 255 ? 16.688 -3.565 -57.746 1.00 65.50 255 ARG A N 1
ATOM 2001 C CA . ARG A 1 255 ? 17.298 -2.655 -58.734 1.00 65.50 255 ARG A CA 1
ATOM 2002 C C . ARG A 1 255 ? 18.812 -2.482 -58.573 1.00 65.50 255 ARG A C 1
ATOM 2004 O O . ARG A 1 255 ? 19.421 -1.766 -59.368 1.00 65.50 255 ARG A O 1
ATOM 2011 N N . ARG A 1 256 ? 19.447 -3.113 -57.576 1.00 54.97 256 ARG A N 1
ATOM 2012 C CA . ARG A 1 256 ? 20.906 -3.025 -57.406 1.00 54.97 256 ARG A CA 1
ATOM 2013 C C . ARG A 1 256 ? 21.624 -3.858 -58.481 1.00 54.97 256 ARG A C 1
ATOM 2015 O O . ARG A 1 256 ? 21.378 -5.061 -58.578 1.00 54.97 256 ARG A O 1
ATOM 2022 N N . PRO A 1 257 ? 22.528 -3.266 -59.284 1.00 57.78 257 PRO A N 1
ATOM 2023 C CA . PRO A 1 257 ? 23.286 -4.015 -60.279 1.00 57.78 257 PRO A CA 1
ATOM 2024 C C . PRO A 1 257 ? 24.210 -5.027 -59.592 1.00 57.78 257 PRO A C 1
ATOM 2026 O O . PRO A 1 257 ? 24.876 -4.702 -58.606 1.00 57.78 257 PRO A O 1
ATOM 2029 N N . LYS A 1 258 ? 24.244 -6.263 -60.113 1.00 63.03 258 LYS A N 1
ATOM 2030 C CA . LYS A 1 258 ? 25.096 -7.339 -59.585 1.00 63.03 258 LYS A CA 1
ATOM 2031 C C . LYS A 1 258 ? 26.558 -6.872 -59.506 1.00 63.03 258 LYS A C 1
ATOM 2033 O O . LYS A 1 258 ? 27.048 -6.276 -60.470 1.00 63.03 258 LYS A O 1
ATOM 2038 N N . PRO A 1 259 ? 27.266 -7.156 -58.399 1.00 53.91 259 PRO A N 1
ATOM 2039 C CA . PRO A 1 259 ? 28.672 -6.804 -58.275 1.00 53.91 259 PRO A CA 1
ATOM 2040 C C . PRO A 1 259 ? 29.469 -7.490 -59.389 1.00 53.91 259 PRO A C 1
ATOM 2042 O O . PRO A 1 259 ? 29.320 -8.692 -59.620 1.00 53.91 259 PRO A O 1
ATOM 2045 N N . LYS A 1 260 ? 30.290 -6.710 -60.104 1.00 60.47 260 LYS A N 1
ATOM 2046 C CA . LYS A 1 260 ? 31.205 -7.247 -61.116 1.00 60.47 260 LYS A CA 1
ATOM 2047 C C . LYS A 1 260 ? 32.124 -8.284 -60.457 1.00 60.47 260 LYS A C 1
ATOM 2049 O O . LYS A 1 260 ? 32.635 -8.008 -59.368 1.00 60.47 260 LYS A O 1
ATOM 2054 N N . PRO A 1 261 ? 32.349 -9.443 -61.097 1.00 54.12 261 PRO A N 1
ATOM 2055 C CA . PRO A 1 261 ? 33.282 -10.433 -60.583 1.00 54.12 261 PRO A CA 1
ATOM 2056 C C . PRO A 1 261 ? 34.672 -9.803 -60.456 1.00 54.12 261 PRO A C 1
ATOM 2058 O O . PRO A 1 261 ? 35.113 -9.066 -61.343 1.00 54.12 261 PRO A O 1
ATOM 2061 N N . ARG A 1 262 ? 35.327 -10.052 -59.316 1.00 60.16 262 ARG A N 1
ATOM 2062 C CA . ARG A 1 262 ? 36.723 -9.658 -59.100 1.00 60.16 262 ARG A CA 1
ATOM 2063 C C . ARG A 1 262 ? 37.580 -10.324 -60.181 1.00 60.16 262 ARG A C 1
ATOM 2065 O O . ARG A 1 262 ? 37.391 -11.515 -60.408 1.00 60.16 262 ARG A O 1
ATOM 2072 N N . PRO A 1 263 ? 38.491 -9.591 -60.839 1.00 53.47 263 PRO A N 1
ATOM 2073 C CA . PRO A 1 263 ? 39.453 -10.217 -61.728 1.00 53.47 263 PRO A CA 1
ATOM 2074 C C . PRO A 1 263 ? 40.396 -11.087 -60.895 1.00 53.47 263 PRO A C 1
ATOM 2076 O O . PRO A 1 263 ? 40.925 -10.633 -59.877 1.00 53.47 263 PRO A O 1
ATOM 2079 N N . ASP A 1 264 ? 40.557 -12.334 -61.323 1.00 56.47 264 ASP A N 1
ATOM 2080 C CA . ASP A 1 264 ? 41.473 -13.290 -60.718 1.00 56.47 264 ASP A CA 1
ATOM 2081 C C . ASP A 1 264 ? 42.907 -12.756 -60.798 1.00 56.47 264 ASP A C 1
ATOM 2083 O O . ASP A 1 264 ? 43.397 -12.367 -61.860 1.00 56.47 264 ASP A O 1
ATOM 2087 N N . SER A 1 265 ? 43.566 -12.700 -59.644 1.00 47.75 265 SER A N 1
ATOM 2088 C CA . SER A 1 265 ? 44.985 -12.388 -59.524 1.00 47.75 265 SER A CA 1
ATOM 2089 C C . SER A 1 265 ? 45.801 -13.620 -59.918 1.00 47.75 265 SER A C 1
ATOM 2091 O O . SER A 1 265 ? 45.854 -14.584 -59.150 1.00 47.75 265 SER A O 1
ATOM 2093 N N . HIS A 1 266 ? 46.411 -13.571 -61.101 1.00 46.75 266 HIS A N 1
ATOM 2094 C CA . HIS A 1 266 ? 47.539 -14.418 -61.490 1.00 46.75 266 HIS A CA 1
ATOM 2095 C C . HIS A 1 266 ? 48.860 -13.699 -61.225 1.00 46.75 266 HIS A C 1
ATOM 2097 O O . HIS A 1 266 ? 48.910 -12.468 -61.455 1.00 46.75 266 HIS A O 1
#

pLDDT: mean 71.1, std 18.85, range [30.2, 97.31]